Protein AF-A0A9W7FWD9-F1 (afdb_monomer)

Mean predicted aligned error: 8.01 Å

Organism: NCBI:txid2557542

Foldseek 3Di:
DVLVVLLVVLVVVLCVAPDCDDDPPDPRDPDNDDPVVSVVSVLLNVLSVVVVVCQVVFHCLCVLVQDQLQLDGDPVSCVNCVSPLVVLVVVLVVCVVVCVVVPNFQWDDPAFLEIFGAQVVVVGDCVNVHAQAAAEEEEADSRDGRPCSVRYNYYGYQYTDDPDEGDPVSLCVLLVSLLVQADGDDDPPPDPGRHYYFYYHGRDPRSLSSSLSNCCSNVVDVHSVD

Nearest PDB structures (foldseek):
  5y15-assembly1_A  TM=7.570E-01  e=1.962E-03  Homo sapiens
  5m43-assembly1_A  TM=6.640E-01  e=2.272E-02  Thermochaetoides thermophila DSM 1495
  3s4o-assembly2_B  TM=5.168E-01  e=1.140E-01  Leishmania major

Sequence (226 aa):
MKYVALSLISLLALPMVCTPHPTPFFPSFPYHPSTPLAAILYYSAVLNMLIAIGFKLRVGCTLLMKDQKAGTIPLLSYILFFPFHIPTILYTYIHTVLGVGHGVNYADEVLPDFWVGGRYAHKIPQSQKPPERWEVTVDLTSEFPEMSIGETSVYVNAPVWDGTPPTIANIDLCASAISSGWRGSRGNGGKSGGAVMVHCAHGRGRSCLIACAGIVKSGKAKDWRE

Solvent-accessible surface area (backbone atoms only — not comparable to full-atom values): 12541 Å² total; per-residue (Å²): 110,73,60,58,52,55,26,47,52,33,57,64,47,43,57,78,46,70,58,95,67,74,50,103,87,48,84,74,69,97,52,81,55,57,70,65,60,56,50,50,37,51,50,38,28,54,52,39,47,53,51,49,50,28,57,76,72,73,44,65,42,58,70,50,54,46,38,60,82,71,32,41,57,50,70,65,36,53,67,73,42,34,75,54,48,54,60,50,54,50,50,51,48,51,55,46,54,57,34,43,77,72,73,45,68,41,41,45,75,80,46,64,49,32,32,38,10,15,66,53,35,78,66,53,54,72,91,75,61,69,73,93,46,30,32,24,34,38,38,33,43,29,84,57,59,57,78,49,62,90,40,37,76,37,72,44,56,50,46,28,51,94,92,50,79,72,52,70,68,46,46,52,52,52,14,51,50,39,36,73,34,48,63,41,68,82,64,97,79,83,70,84,59,19,23,32,40,27,20,19,74,75,32,69,60,62,16,47,56,46,47,41,48,16,38,32,64,51,67,76,29,93,48,84,89,107

InterPro domains:
  IPR029021 Protein-tyrosine phosphatase-like [G3DSA:3.90.190.10] (106-224)
  IPR029021 Protein-tyrosine phosphatase-like [SSF52799] (105-218)

Structure (mmCIF, N/CA/C/O backbone):
data_AF-A0A9W7FWD9-F1
#
_entry.id   AF-A0A9W7FWD9-F1
#
loop_
_atom_site.group_PDB
_atom_site.id
_atom_site.type_symbol
_atom_site.label_atom_id
_atom_site.label_alt_id
_atom_site.label_comp_id
_atom_site.label_asym_id
_atom_site.label_entity_id
_atom_site.label_seq_id
_atom_site.pdbx_PDB_ins_code
_atom_site.Cartn_x
_atom_site.Cartn_y
_atom_site.Cartn_z
_atom_site.occupancy
_atom_site.B_iso_or_equiv
_atom_site.auth_seq_id
_atom_site.auth_comp_id
_atom_site.auth_asym_id
_atom_site.auth_atom_id
_atom_site.pdbx_PDB_model_num
ATOM 1 N N . MET A 1 1 ? -3.703 -5.453 -16.507 1.00 47.31 1 MET A N 1
ATOM 2 C CA . MET A 1 1 ? -3.743 -4.784 -17.831 1.00 47.31 1 MET A CA 1
ATOM 3 C C . MET A 1 1 ? -2.708 -3.665 -17.978 1.00 47.31 1 MET A C 1
ATOM 5 O O . MET A 1 1 ? -2.048 -3.654 -19.006 1.00 47.31 1 MET A O 1
ATOM 9 N N . LYS A 1 2 ? -2.484 -2.796 -16.973 1.00 58.12 2 LYS A N 1
ATOM 10 C CA . LYS A 1 2 ? -1.495 -1.688 -17.028 1.00 58.12 2 LYS A CA 1
ATOM 11 C C . LYS A 1 2 ? -0.087 -2.115 -17.500 1.00 58.12 2 LYS A C 1
ATOM 13 O O . LYS A 1 2 ? 0.463 -1.530 -18.423 1.00 58.12 2 LYS A O 1
ATOM 18 N N . TYR A 1 3 ? 0.458 -3.184 -16.918 1.00 57.97 3 TYR A N 1
ATOM 19 C CA . TYR A 1 3 ? 1.838 -3.640 -17.167 1.00 57.97 3 TYR A CA 1
ATOM 20 C C . TYR A 1 3 ? 2.029 -4.370 -18.504 1.00 57.97 3 TYR A C 1
ATOM 22 O O . TYR A 1 3 ? 3.091 -4.294 -19.117 1.00 57.97 3 TYR A O 1
ATOM 30 N N . VAL A 1 4 ? 0.975 -5.031 -18.990 1.00 56.56 4 VAL A N 1
ATOM 31 C CA . VAL A 1 4 ? 0.968 -5.674 -20.313 1.00 56.56 4 VAL A CA 1
ATOM 32 C C . VAL A 1 4 ? 0.987 -4.605 -21.405 1.00 56.56 4 VAL A C 1
ATOM 34 O O . VAL A 1 4 ? 1.751 -4.730 -22.351 1.00 56.56 4 VAL A O 1
ATOM 37 N N . ALA A 1 5 ? 0.233 -3.513 -21.235 1.00 59.09 5 ALA A N 1
ATOM 38 C CA . ALA A 1 5 ? 0.243 -2.390 -22.170 1.00 59.09 5 ALA A CA 1
ATOM 39 C C . ALA A 1 5 ? 1.616 -1.692 -22.239 1.00 59.09 5 ALA A C 1
ATOM 41 O O . ALA A 1 5 ? 2.109 -1.445 -23.331 1.00 59.09 5 ALA A O 1
ATOM 42 N N . LEU A 1 6 ? 2.278 -1.445 -21.101 1.00 60.03 6 LEU A N 1
ATOM 43 C CA . LEU A 1 6 ? 3.636 -0.869 -21.063 1.00 60.03 6 LEU A CA 1
ATOM 44 C C . LEU A 1 6 ? 4.689 -1.778 -21.717 1.00 60.03 6 LEU A C 1
ATOM 46 O O . LEU A 1 6 ? 5.547 -1.303 -22.467 1.00 60.03 6 LEU A O 1
ATOM 50 N N . SER A 1 7 ? 4.592 -3.089 -21.472 1.00 59.03 7 SER A N 1
ATOM 51 C CA . SER A 1 7 ? 5.460 -4.089 -22.106 1.00 59.03 7 SER A CA 1
ATOM 52 C C . SER A 1 7 ? 5.230 -4.141 -23.616 1.00 59.03 7 SER A C 1
ATOM 54 O O . SER A 1 7 ? 6.192 -4.146 -24.375 1.00 59.03 7 SER A O 1
ATOM 56 N N . LEU A 1 8 ? 3.967 -4.111 -24.058 1.00 59.41 8 LEU A N 1
ATOM 57 C CA . LEU A 1 8 ? 3.597 -4.080 -25.473 1.00 59.41 8 LEU A CA 1
ATOM 58 C C . LEU A 1 8 ? 4.058 -2.794 -26.157 1.00 59.41 8 LEU A C 1
ATOM 60 O O . LEU A 1 8 ? 4.587 -2.876 -27.251 1.00 59.41 8 LEU A O 1
ATOM 64 N N . ILE A 1 9 ? 3.936 -1.627 -25.523 1.00 65.75 9 ILE A N 1
ATOM 65 C CA . ILE A 1 9 ? 4.449 -0.364 -26.081 1.00 65.75 9 ILE A CA 1
ATOM 66 C C . ILE A 1 9 ? 5.971 -0.436 -26.249 1.00 65.75 9 ILE A C 1
ATOM 68 O O . ILE A 1 9 ? 6.488 -0.052 -27.292 1.00 65.75 9 ILE A O 1
ATOM 72 N N . SER A 1 10 ? 6.684 -0.992 -25.265 1.00 62.12 10 SER A N 1
ATOM 73 C CA . SER A 1 10 ? 8.141 -1.171 -25.348 1.00 62.12 10 SER A CA 1
ATOM 74 C C . SER A 1 10 ? 8.530 -2.169 -26.454 1.00 62.12 10 SER A C 1
ATOM 76 O O . SER A 1 10 ? 9.450 -1.907 -27.224 1.00 62.12 10 SER A O 1
ATOM 78 N N . LEU A 1 11 ? 7.790 -3.278 -26.583 1.00 61.50 11 LEU A N 1
ATOM 79 C CA . LEU A 1 11 ? 7.954 -4.297 -27.632 1.00 61.50 11 LEU A CA 1
ATOM 80 C C . LEU A 1 11 ? 7.573 -3.806 -29.034 1.00 61.50 11 LEU A C 1
ATOM 82 O O . LEU A 1 11 ? 8.206 -4.209 -30.001 1.00 61.50 11 LEU A O 1
ATOM 86 N N . LEU A 1 12 ? 6.573 -2.936 -29.161 1.00 62.34 12 LEU A N 1
ATOM 87 C CA . LEU A 1 12 ? 6.150 -2.343 -30.433 1.00 62.34 12 LEU A CA 1
ATOM 88 C C . LEU A 1 12 ? 7.052 -1.175 -30.855 1.00 62.34 12 LEU A C 1
ATOM 90 O O . LEU A 1 12 ? 7.187 -0.909 -32.046 1.00 62.34 12 LEU A O 1
ATOM 94 N N . ALA A 1 13 ? 7.706 -0.508 -29.901 1.00 60.28 13 ALA A N 1
ATOM 95 C CA . ALA A 1 13 ? 8.736 0.488 -30.180 1.00 60.28 13 ALA A CA 1
ATOM 96 C C . ALA A 1 13 ? 10.072 -0.150 -30.605 1.00 60.28 13 ALA A C 1
ATOM 98 O O . ALA A 1 13 ? 10.837 0.472 -31.335 1.00 60.28 13 ALA A O 1
ATOM 99 N N . LEU A 1 14 ? 10.351 -1.396 -30.195 1.00 58.88 14 LEU A N 1
ATOM 100 C CA . LEU A 1 14 ? 11.589 -2.118 -30.521 1.00 58.88 14 LEU A CA 1
ATOM 101 C C . LEU A 1 14 ? 11.851 -2.248 -32.039 1.00 58.88 14 LEU A C 1
ATOM 103 O O . LEU A 1 14 ? 12.970 -1.958 -32.446 1.00 58.88 14 LEU A O 1
ATOM 107 N N . PRO A 1 15 ? 10.881 -2.599 -32.908 1.00 56.06 15 PRO A N 1
ATOM 108 C CA . PRO A 1 15 ? 11.069 -2.586 -34.361 1.00 56.06 15 PRO A CA 1
ATOM 109 C C . PRO A 1 15 ? 11.373 -1.198 -34.935 1.00 56.06 15 PRO A C 1
ATOM 111 O O . PRO A 1 15 ? 12.255 -1.082 -35.776 1.00 56.06 15 PRO A O 1
ATOM 114 N N . MET A 1 16 ? 10.721 -0.137 -34.436 1.00 55.84 16 MET A N 1
ATOM 115 C CA . MET A 1 16 ? 10.997 1.251 -34.863 1.00 55.84 16 MET A CA 1
ATOM 116 C C . MET A 1 16 ? 12.421 1.706 -34.516 1.00 55.84 16 MET A C 1
ATOM 118 O O . MET A 1 16 ? 12.924 2.676 -35.073 1.00 55.84 16 MET A O 1
ATOM 122 N N . VAL A 1 17 ? 13.049 1.006 -33.574 1.00 54.31 17 VAL A N 1
ATOM 123 C CA . VAL A 1 17 ? 14.385 1.267 -33.053 1.00 54.31 17 VAL A CA 1
ATOM 124 C C . VAL A 1 17 ? 15.406 0.310 -33.710 1.00 54.31 17 VAL A C 1
ATOM 126 O O . VAL A 1 17 ? 16.502 0.711 -34.076 1.00 54.31 17 VAL A O 1
ATOM 129 N N . CYS A 1 18 ? 15.079 -0.956 -33.947 1.00 45.50 18 CYS A N 1
ATOM 130 C CA . CYS A 1 18 ? 16.081 -1.969 -34.296 1.00 45.50 18 CYS A CA 1
ATOM 131 C C . CYS A 1 18 ? 16.123 -2.396 -35.774 1.00 45.50 18 CYS A C 1
ATOM 133 O O . CYS A 1 18 ? 16.986 -3.205 -36.114 1.00 45.50 18 CYS A O 1
ATOM 135 N N . THR A 1 19 ? 15.242 -1.917 -36.665 1.00 50.41 19 THR A N 1
ATOM 136 C CA . THR A 1 19 ? 15.258 -2.362 -38.075 1.00 50.41 19 THR A CA 1
ATOM 137 C C . THR A 1 19 ? 15.988 -1.388 -39.010 1.00 50.41 19 THR A C 1
ATOM 139 O O . THR A 1 19 ? 15.497 -0.281 -39.218 1.00 50.41 19 THR A O 1
ATOM 142 N N . PRO A 1 20 ? 17.090 -1.805 -39.666 1.00 47.91 20 PRO A N 1
ATOM 143 C CA . PRO A 1 20 ? 17.729 -1.031 -40.733 1.00 47.91 20 PRO A CA 1
ATOM 144 C C . PRO A 1 20 ? 17.071 -1.222 -42.115 1.00 47.91 20 PRO A C 1
ATOM 146 O O . PRO A 1 20 ? 17.462 -0.546 -43.064 1.00 47.91 20 PRO A O 1
ATOM 149 N N . HIS A 1 21 ? 16.090 -2.125 -42.260 1.00 49.00 21 HIS A N 1
ATOM 150 C CA . HIS A 1 21 ? 15.462 -2.430 -43.550 1.00 49.00 21 HIS A CA 1
ATOM 151 C C . HIS A 1 21 ? 13.995 -1.982 -43.636 1.00 49.00 21 HIS A C 1
ATOM 153 O O . HIS A 1 21 ? 13.229 -2.219 -42.700 1.00 49.00 21 HIS A O 1
ATOM 159 N N . PRO A 1 22 ? 13.583 -1.375 -44.768 1.00 48.59 22 PRO A N 1
ATOM 160 C CA . PRO A 1 22 ? 12.210 -0.941 -44.986 1.00 48.59 22 PRO A CA 1
ATOM 161 C C . PRO A 1 22 ? 11.266 -2.148 -45.029 1.00 48.59 22 PRO A C 1
ATOM 163 O O . PRO A 1 22 ? 11.483 -3.096 -45.782 1.00 48.59 22 PRO A O 1
ATOM 166 N N . THR A 1 23 ? 10.195 -2.098 -44.238 1.00 53.94 23 THR A N 1
ATOM 167 C CA . THR A 1 23 ? 9.028 -2.971 -44.418 1.00 53.94 23 THR A CA 1
ATOM 168 C C . THR A 1 23 ? 7.933 -2.170 -45.127 1.00 53.94 23 THR A C 1
ATOM 170 O O . THR A 1 23 ? 7.856 -0.957 -44.934 1.00 53.94 23 THR A O 1
ATOM 173 N N . PRO A 1 24 ? 7.061 -2.797 -45.938 1.00 57.75 24 PRO A N 1
ATOM 174 C CA . PRO A 1 24 ? 6.095 -2.082 -46.785 1.00 57.75 24 PRO A CA 1
ATOM 175 C C . PRO A 1 24 ? 5.041 -1.258 -46.021 1.00 57.75 24 PRO A C 1
ATOM 177 O O . PRO A 1 24 ? 4.271 -0.535 -46.644 1.00 57.75 24 PRO A O 1
ATOM 180 N N . PHE A 1 25 ? 5.008 -1.344 -44.688 1.00 57.62 25 PHE A N 1
ATOM 181 C CA . PHE A 1 25 ? 4.042 -0.653 -43.832 1.00 57.62 25 PHE A CA 1
ATOM 182 C C . PHE A 1 25 ? 4.640 0.480 -42.989 1.00 57.62 25 PHE A C 1
ATOM 184 O O . PHE A 1 25 ? 3.879 1.239 -42.392 1.00 57.62 25 PHE A O 1
ATOM 191 N N . PHE A 1 26 ? 5.969 0.627 -42.940 1.00 51.59 26 PHE A N 1
ATOM 192 C CA . PHE A 1 26 ? 6.62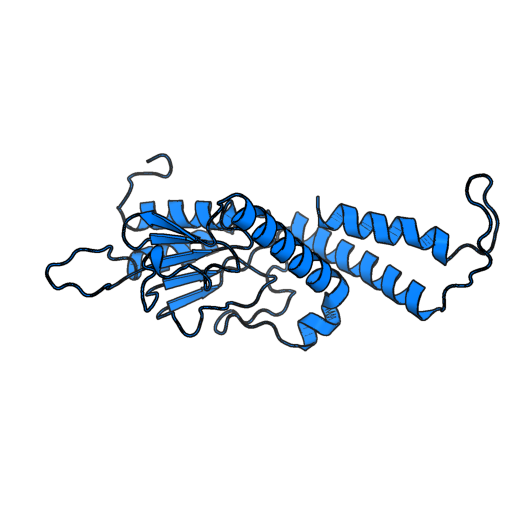2 1.657 -42.131 1.00 51.59 26 PHE A CA 1
ATOM 193 C C . PHE A 1 26 ? 7.691 2.388 -42.954 1.00 51.59 26 PHE A C 1
ATOM 195 O O . PHE A 1 26 ? 8.616 1.738 -43.447 1.00 51.59 26 PHE A O 1
ATOM 202 N N . PRO A 1 27 ? 7.596 3.723 -43.118 1.00 49.03 27 PRO A N 1
ATOM 203 C CA . PRO A 1 27 ? 8.639 4.484 -43.790 1.00 49.03 27 PRO A CA 1
ATOM 204 C C . PRO A 1 27 ? 9.966 4.281 -43.053 1.00 49.03 27 PRO A C 1
ATOM 206 O O . PRO A 1 27 ? 10.019 4.313 -41.823 1.00 49.03 27 PRO A O 1
ATOM 209 N N . SER A 1 28 ? 11.036 4.047 -43.810 1.00 45.84 28 SER A N 1
ATOM 210 C CA . SER A 1 28 ? 12.397 3.928 -43.291 1.00 45.84 28 SER A CA 1
ATOM 211 C C . SER A 1 28 ? 12.795 5.234 -42.606 1.00 45.84 28 SER A C 1
ATOM 213 O O . SER A 1 28 ? 13.144 6.211 -43.270 1.00 45.84 28 SER A O 1
ATOM 215 N N . PHE A 1 29 ? 12.717 5.262 -41.278 1.00 47.66 29 PHE A N 1
ATOM 216 C CA . PHE A 1 29 ? 13.269 6.351 -40.486 1.00 47.66 29 PHE A CA 1
ATOM 217 C C . PHE A 1 29 ? 14.802 6.245 -40.520 1.00 47.66 29 PHE A C 1
ATOM 219 O O . PHE A 1 29 ? 15.341 5.185 -40.198 1.00 47.66 29 PHE A O 1
ATOM 226 N N . PRO A 1 30 ? 15.535 7.310 -40.889 1.00 43.78 30 PRO A N 1
ATOM 227 C CA . PRO A 1 30 ? 16.995 7.318 -40.925 1.00 43.78 30 PRO A CA 1
ATOM 228 C C . PRO A 1 30 ? 17.553 7.522 -39.511 1.00 43.78 30 PRO A C 1
ATOM 230 O O . PRO A 1 30 ? 18.295 8.464 -39.246 1.00 43.78 30 PRO A O 1
ATOM 233 N N . TYR A 1 31 ? 17.135 6.684 -38.566 1.00 49.94 31 TYR A N 1
ATOM 234 C CA . TYR A 1 31 ? 17.525 6.817 -37.173 1.00 49.94 31 TYR A CA 1
ATOM 235 C C . TYR A 1 31 ? 18.045 5.476 -36.686 1.00 49.94 31 TYR A C 1
ATOM 237 O O . TYR A 1 31 ? 17.280 4.577 -36.363 1.00 49.94 31 TYR A O 1
ATOM 245 N N . HIS A 1 32 ? 19.370 5.344 -36.651 1.00 54.97 32 HIS A N 1
ATOM 246 C CA . HIS A 1 32 ? 20.026 4.358 -35.808 1.00 54.97 32 HIS A CA 1
ATOM 247 C C . HIS A 1 32 ? 19.801 4.865 -34.380 1.00 54.97 32 HIS A C 1
ATOM 249 O O . HIS A 1 32 ? 20.418 5.866 -34.001 1.00 54.97 32 HIS A O 1
ATOM 255 N N . PRO A 1 33 ? 18.897 4.284 -33.577 1.00 52.16 33 PRO A N 1
ATOM 256 C CA . PRO A 1 33 ? 18.850 4.667 -32.183 1.00 52.16 33 PRO A CA 1
ATOM 257 C C . PRO A 1 33 ? 20.229 4.388 -31.627 1.00 52.16 33 PRO A C 1
ATOM 259 O O . PRO A 1 33 ? 20.877 3.383 -31.951 1.00 52.16 33 PRO A O 1
ATOM 262 N N . SER A 1 34 ? 20.703 5.320 -30.817 1.00 63.88 34 SER A N 1
ATOM 263 C CA . SER A 1 34 ? 21.894 5.067 -30.043 1.00 63.88 34 SER A CA 1
ATOM 264 C C . SER A 1 34 ? 21.657 3.750 -29.292 1.00 63.88 34 SER A C 1
ATOM 266 O O . SER A 1 34 ? 20.589 3.527 -28.711 1.00 63.88 34 SER A O 1
ATOM 268 N N . THR A 1 35 ? 22.640 2.851 -29.337 1.00 72.31 35 THR A N 1
ATOM 269 C CA . THR A 1 35 ? 22.612 1.566 -28.624 1.00 72.31 35 THR A CA 1
ATOM 270 C C . THR A 1 35 ? 22.088 1.659 -27.174 1.00 72.31 35 THR A C 1
ATOM 272 O O . THR A 1 35 ? 21.423 0.712 -26.748 1.00 72.31 35 THR A O 1
ATOM 275 N N . PRO A 1 36 ? 22.244 2.781 -26.425 1.00 82.12 36 PRO A N 1
ATOM 276 C CA . PRO A 1 36 ? 21.650 2.935 -25.098 1.00 82.12 36 PRO A CA 1
ATOM 277 C C . PRO A 1 36 ? 20.116 2.979 -25.065 1.00 82.12 36 PRO A C 1
ATOM 279 O O . PRO A 1 36 ? 19.526 2.387 -24.164 1.00 82.12 36 PRO A O 1
ATOM 282 N N . LEU A 1 37 ? 19.442 3.646 -26.013 1.00 81.69 37 LEU A N 1
ATOM 283 C CA . LEU A 1 37 ? 17.973 3.738 -25.992 1.00 81.69 37 LEU A CA 1
ATOM 284 C C . LEU A 1 37 ? 17.338 2.367 -26.247 1.00 81.69 37 LEU A C 1
ATOM 286 O O . LEU A 1 37 ? 16.423 1.961 -25.531 1.00 81.69 37 LEU A O 1
ATOM 290 N N . ALA A 1 38 ? 17.867 1.631 -27.226 1.00 80.81 38 ALA A N 1
ATOM 291 C CA . ALA A 1 38 ? 17.442 0.263 -27.507 1.00 80.81 38 ALA A CA 1
ATOM 292 C C . ALA A 1 38 ? 17.658 -0.654 -26.290 1.00 80.81 38 ALA A C 1
ATOM 294 O O . ALA A 1 38 ? 16.762 -1.416 -25.924 1.00 80.81 38 ALA A O 1
ATOM 295 N N . ALA A 1 39 ? 18.807 -0.528 -25.614 1.00 85.81 39 ALA A N 1
ATOM 296 C CA . ALA A 1 39 ? 19.101 -1.280 -24.397 1.00 85.81 39 ALA A CA 1
ATOM 297 C C . ALA A 1 39 ? 18.118 -0.959 -23.256 1.00 85.81 39 ALA A C 1
ATOM 299 O O . ALA A 1 39 ? 17.644 -1.879 -22.592 1.00 85.81 39 ALA A O 1
ATOM 300 N N . ILE A 1 40 ? 17.754 0.315 -23.057 1.00 89.56 40 ILE A N 1
ATOM 301 C CA . ILE A 1 40 ? 16.764 0.733 -22.048 1.00 89.56 40 ILE A CA 1
ATOM 302 C C . ILE A 1 40 ? 15.381 0.145 -22.346 1.00 89.56 40 ILE A C 1
ATOM 304 O O . ILE A 1 40 ? 14.716 -0.353 -21.437 1.00 89.56 40 ILE A O 1
ATOM 308 N N . LEU A 1 41 ? 14.941 0.179 -23.606 1.00 87.75 41 LEU A N 1
ATOM 309 C CA . LEU A 1 41 ? 13.643 -0.375 -24.000 1.00 87.75 41 LEU A CA 1
ATOM 310 C C . LEU A 1 41 ? 13.607 -1.899 -23.852 1.00 87.75 41 LEU A C 1
ATOM 312 O O . LEU A 1 41 ? 12.625 -2.438 -23.339 1.00 87.75 41 LEU A O 1
ATOM 316 N N . TYR A 1 42 ? 14.686 -2.591 -24.228 1.00 88.06 42 TYR A N 1
ATOM 317 C CA . TYR A 1 42 ? 14.815 -4.032 -24.017 1.00 88.06 42 TYR A CA 1
ATOM 318 C C . TYR A 1 42 ? 14.807 -4.383 -22.525 1.00 88.06 42 TYR A C 1
ATOM 320 O O . TYR A 1 42 ? 14.050 -5.254 -22.095 1.00 88.06 42 TYR A O 1
ATOM 328 N N . TYR A 1 43 ? 15.586 -3.654 -21.721 1.00 90.69 43 TYR A N 1
ATOM 329 C CA . TYR A 1 43 ? 15.599 -3.799 -20.268 1.00 90.69 43 TYR A CA 1
ATOM 330 C C . TYR A 1 43 ? 14.202 -3.607 -19.669 1.00 90.69 43 TYR A C 1
ATOM 332 O O . TYR A 1 43 ? 13.730 -4.452 -18.910 1.00 90.69 43 TYR A O 1
ATOM 340 N N . SER A 1 44 ? 13.507 -2.540 -20.073 1.00 91.88 44 SER A N 1
ATOM 341 C CA . SER A 1 44 ? 12.126 -2.265 -19.677 1.00 91.88 44 SER A CA 1
ATOM 342 C C . SER A 1 44 ? 11.190 -3.424 -20.024 1.00 91.88 44 SER A C 1
ATOM 344 O O . SER A 1 44 ? 10.410 -3.853 -19.172 1.00 91.88 44 SER A O 1
ATOM 346 N N . ALA A 1 45 ? 11.276 -3.966 -21.243 1.00 89.50 45 ALA A N 1
ATOM 347 C CA . ALA A 1 45 ? 10.424 -5.065 -21.688 1.00 89.50 45 ALA A CA 1
ATOM 348 C C . ALA A 1 45 ? 10.657 -6.345 -20.868 1.00 89.50 45 ALA A C 1
ATOM 350 O O . ALA A 1 45 ? 9.698 -6.928 -20.359 1.00 89.50 45 ALA A O 1
ATOM 351 N N . VAL A 1 46 ? 11.919 -6.751 -20.680 1.00 91.31 46 VAL A N 1
ATOM 352 C CA . VAL A 1 46 ? 12.270 -7.940 -19.884 1.00 91.31 46 VAL A CA 1
ATOM 353 C C . VAL A 1 46 ? 11.841 -7.764 -18.430 1.00 91.31 46 VAL A C 1
ATOM 355 O O . VAL A 1 46 ? 11.203 -8.651 -17.863 1.00 91.31 46 VAL A O 1
ATOM 358 N N . LEU A 1 47 ? 12.131 -6.607 -17.830 1.00 92.81 47 LEU A N 1
ATOM 359 C CA . LEU A 1 47 ? 11.775 -6.322 -16.445 1.00 92.81 47 LEU A CA 1
ATOM 360 C C . LEU A 1 47 ? 10.258 -6.368 -16.228 1.00 92.81 47 LEU A C 1
ATOM 362 O O . LEU A 1 47 ? 9.779 -7.043 -15.317 1.00 92.81 47 LEU A O 1
ATOM 366 N N . ASN A 1 48 ? 9.488 -5.678 -17.074 1.00 90.44 48 ASN A N 1
ATOM 367 C CA . ASN A 1 48 ? 8.033 -5.662 -16.953 1.00 90.44 48 ASN A CA 1
ATOM 368 C C . ASN A 1 48 ? 7.418 -7.040 -17.245 1.00 90.44 48 ASN A C 1
ATOM 370 O O . ASN A 1 48 ? 6.424 -7.392 -16.612 1.00 90.44 48 ASN A O 1
ATOM 374 N N . MET A 1 49 ? 8.023 -7.854 -18.119 1.00 89.38 49 MET A N 1
ATOM 375 C CA . MET A 1 49 ? 7.626 -9.252 -18.315 1.00 89.38 49 MET A CA 1
ATOM 376 C C . MET A 1 49 ? 7.834 -10.082 -17.040 1.00 89.38 49 MET A C 1
ATOM 378 O O . MET A 1 49 ? 6.917 -10.791 -16.625 1.00 89.38 49 MET A O 1
ATOM 382 N N . LEU A 1 50 ? 8.990 -9.965 -16.376 1.00 91.12 50 LEU A N 1
ATOM 383 C CA . LEU A 1 50 ? 9.258 -10.659 -15.109 1.00 91.12 50 LEU A CA 1
ATOM 384 C C . LEU A 1 50 ? 8.278 -10.234 -14.010 1.00 91.12 50 LEU A C 1
ATOM 386 O O . LEU A 1 50 ? 7.727 -11.083 -13.308 1.00 91.12 50 LEU A O 1
ATOM 390 N N . ILE A 1 51 ? 7.995 -8.933 -13.901 1.00 90.06 51 ILE A N 1
ATOM 391 C CA . ILE A 1 51 ? 7.000 -8.414 -12.954 1.00 90.06 51 ILE A CA 1
ATOM 392 C C . ILE A 1 51 ? 5.596 -8.910 -13.313 1.00 90.06 51 ILE A C 1
ATOM 394 O O . ILE A 1 51 ? 4.838 -9.281 -12.422 1.00 90.06 51 ILE A O 1
ATOM 398 N N . ALA A 1 52 ? 5.238 -8.989 -14.597 1.00 89.00 52 ALA A N 1
ATOM 399 C CA . ALA A 1 52 ? 3.948 -9.525 -15.027 1.00 89.00 52 ALA A CA 1
ATOM 400 C C . ALA A 1 52 ? 3.799 -11.024 -14.701 1.00 89.00 52 ALA A C 1
ATOM 402 O O . ALA A 1 52 ? 2.713 -11.464 -14.313 1.00 89.00 52 ALA A O 1
ATOM 403 N N . ILE A 1 53 ? 4.882 -11.802 -14.803 1.00 89.56 53 ILE A N 1
ATOM 404 C CA . ILE A 1 53 ? 4.916 -13.201 -14.355 1.00 89.56 53 ILE A CA 1
ATOM 405 C C . ILE A 1 53 ? 4.736 -13.264 -12.833 1.00 89.56 53 ILE A C 1
ATOM 407 O O . ILE A 1 53 ? 3.857 -13.985 -12.359 1.00 89.56 53 ILE A O 1
ATOM 411 N N . GLY A 1 54 ? 5.491 -12.464 -12.071 1.00 88.69 54 GLY A N 1
ATOM 412 C CA . GLY A 1 54 ? 5.354 -12.367 -10.613 1.00 88.69 54 GLY A CA 1
ATOM 413 C C . GLY A 1 54 ? 3.936 -11.986 -10.181 1.00 88.69 54 GLY A C 1
ATOM 414 O O . GLY A 1 54 ? 3.356 -12.623 -9.303 1.00 88.69 54 GLY A O 1
ATOM 415 N N . PHE A 1 55 ? 3.325 -11.029 -10.882 1.00 86.06 55 PHE A N 1
ATOM 416 C CA . PHE A 1 55 ? 1.931 -10.629 -10.722 1.00 86.06 55 PHE A CA 1
ATOM 417 C C . PHE A 1 55 ? 0.971 -11.806 -10.921 1.00 86.06 55 PHE A C 1
ATOM 419 O O . PHE A 1 55 ? 0.110 -12.068 -10.080 1.00 86.06 55 PHE A O 1
ATOM 426 N N . LYS A 1 56 ? 1.122 -12.538 -12.033 1.00 87.75 56 LYS A N 1
ATOM 427 C CA . LYS A 1 56 ? 0.238 -13.655 -12.390 1.00 87.75 56 LYS A CA 1
ATOM 428 C C . LYS A 1 56 ? 0.365 -14.823 -11.415 1.00 87.75 56 LYS A C 1
ATOM 430 O O . LYS A 1 56 ? -0.650 -15.428 -11.074 1.00 87.75 56 LYS A O 1
ATOM 435 N N . LEU A 1 57 ? 1.585 -15.112 -10.969 1.00 89.06 57 LEU A N 1
ATOM 436 C CA . LEU A 1 57 ? 1.888 -16.183 -10.021 1.00 89.06 57 LEU A CA 1
ATOM 437 C C . LEU A 1 57 ? 1.695 -15.763 -8.555 1.00 89.06 57 LEU A C 1
ATOM 439 O O . LEU A 1 57 ? 1.748 -16.616 -7.677 1.00 89.06 57 LEU A O 1
ATOM 443 N N . ARG A 1 58 ? 1.433 -14.475 -8.286 1.00 86.62 58 ARG A N 1
ATOM 444 C CA . ARG A 1 58 ? 1.316 -13.889 -6.937 1.00 86.62 58 ARG A CA 1
ATOM 445 C C . ARG A 1 58 ? 2.567 -14.115 -6.078 1.00 86.62 58 ARG A C 1
ATOM 447 O O . ARG A 1 58 ? 2.473 -14.347 -4.876 1.00 86.62 58 ARG A O 1
ATOM 454 N N . VAL A 1 59 ? 3.739 -14.037 -6.704 1.00 87.81 59 VAL A N 1
ATOM 455 C CA . VAL A 1 59 ? 5.049 -14.172 -6.050 1.00 87.81 59 VAL A CA 1
ATOM 456 C C . VAL A 1 59 ? 5.850 -12.884 -6.182 1.00 87.81 59 VAL A C 1
ATOM 458 O O . VAL A 1 59 ? 5.583 -12.053 -7.051 1.00 87.81 59 VAL A O 1
ATOM 461 N N . GLY A 1 60 ? 6.853 -12.715 -5.321 1.00 87.25 60 GLY A N 1
ATOM 462 C CA . GLY A 1 60 ? 7.770 -11.581 -5.407 1.00 87.25 60 GLY A CA 1
ATOM 463 C C . GLY A 1 60 ? 7.178 -10.253 -4.939 1.00 87.25 60 GLY A C 1
ATOM 464 O O . GLY A 1 60 ? 7.682 -9.215 -5.334 1.00 87.25 60 GLY A O 1
ATOM 465 N N . CYS A 1 61 ? 6.158 -10.234 -4.077 1.00 87.19 61 CYS A N 1
ATOM 466 C CA . CYS A 1 61 ? 5.606 -8.976 -3.548 1.00 87.19 61 CYS A CA 1
ATOM 467 C C . CYS A 1 61 ? 6.635 -8.122 -2.770 1.00 87.19 61 CYS A C 1
ATOM 469 O O . CYS A 1 61 ? 6.398 -6.946 -2.517 1.00 87.19 61 CYS A O 1
ATOM 471 N N . THR A 1 62 ? 7.782 -8.702 -2.406 1.00 90.19 62 THR A N 1
ATOM 472 C CA . THR A 1 62 ? 8.937 -8.034 -1.787 1.00 90.19 62 THR A CA 1
ATOM 473 C C . THR A 1 62 ? 10.071 -7.727 -2.774 1.00 90.19 62 THR A C 1
ATOM 475 O O . THR A 1 62 ? 11.093 -7.176 -2.372 1.00 90.19 62 THR A O 1
ATOM 478 N N . LEU A 1 63 ? 9.908 -8.042 -4.067 1.00 93.00 63 LEU A N 1
ATOM 479 C CA . LEU A 1 63 ? 10.926 -7.874 -5.115 1.00 93.00 63 LEU A CA 1
ATOM 480 C C . LEU A 1 63 ? 11.430 -6.430 -5.214 1.00 93.00 63 LEU A C 1
ATOM 482 O O . LEU A 1 63 ? 12.606 -6.203 -5.475 1.00 93.00 63 LEU A O 1
ATOM 486 N N . LEU A 1 64 ? 10.552 -5.458 -4.954 1.00 93.56 64 LEU A N 1
ATOM 487 C CA . LEU A 1 64 ? 10.875 -4.030 -4.969 1.00 93.56 64 LEU A CA 1
ATOM 488 C C . LEU A 1 64 ? 11.633 -3.560 -3.718 1.00 93.56 64 LEU A C 1
ATOM 490 O O . LEU A 1 64 ? 11.821 -2.358 -3.535 1.00 93.56 64 LEU A O 1
ATOM 494 N N . MET A 1 65 ? 12.091 -4.492 -2.877 1.00 95.19 65 MET A N 1
ATOM 495 C CA . MET A 1 65 ? 12.960 -4.249 -1.722 1.00 95.19 65 MET A CA 1
ATOM 496 C C . MET A 1 65 ? 12.366 -3.282 -0.693 1.00 95.19 65 MET A C 1
ATOM 498 O O . MET A 1 65 ? 13.103 -2.575 -0.011 1.00 95.19 65 MET A O 1
ATOM 502 N N . LYS A 1 66 ? 11.036 -3.228 -0.584 1.00 95.38 66 LYS A N 1
ATOM 503 C CA . LYS A 1 66 ? 10.374 -2.410 0.430 1.00 95.38 66 LYS A CA 1
ATOM 504 C C . LYS A 1 66 ? 10.668 -2.963 1.823 1.00 95.38 66 LYS A C 1
ATOM 506 O O . LYS A 1 66 ? 10.427 -4.143 2.085 1.00 95.38 66 LYS A O 1
ATOM 511 N N . ASP A 1 67 ? 11.146 -2.101 2.711 1.00 94.56 67 ASP A N 1
ATOM 512 C CA . ASP A 1 67 ? 11.337 -2.425 4.117 1.00 94.56 67 ASP A CA 1
ATOM 513 C C . ASP A 1 67 ? 9.967 -2.602 4.787 1.00 94.56 67 ASP A C 1
ATOM 515 O O . ASP A 1 67 ? 9.108 -1.718 4.758 1.00 94.56 67 ASP A O 1
ATOM 519 N N . GLN A 1 68 ? 9.739 -3.769 5.383 1.00 91.94 68 GLN A N 1
ATOM 520 C CA . GLN A 1 68 ? 8.456 -4.097 6.004 1.00 91.94 68 GLN A CA 1
ATOM 521 C C . GLN A 1 68 ? 8.235 -3.403 7.352 1.00 91.94 68 GLN A C 1
ATOM 523 O O . GLN A 1 68 ? 7.093 -3.281 7.782 1.00 91.94 68 GLN A O 1
ATOM 528 N N . LYS A 1 69 ? 9.303 -2.942 8.010 1.00 93.12 69 LYS A N 1
ATOM 529 C CA . LYS A 1 69 ? 9.242 -2.225 9.288 1.00 93.12 69 LYS A CA 1
ATOM 530 C C . LYS A 1 69 ? 9.243 -0.719 9.087 1.00 93.12 69 LYS A C 1
ATOM 532 O O . LYS A 1 69 ? 8.491 -0.029 9.759 1.00 93.12 69 LYS A O 1
ATOM 537 N N . ALA A 1 70 ? 10.088 -0.225 8.184 1.00 93.50 70 ALA A N 1
ATOM 538 C CA . ALA A 1 70 ? 10.243 1.203 7.921 1.00 93.50 70 ALA A CA 1
ATOM 539 C C . ALA A 1 70 ? 9.351 1.708 6.776 1.00 93.50 70 ALA A C 1
ATOM 541 O O . ALA A 1 70 ? 9.293 2.909 6.531 1.00 93.50 70 ALA A O 1
ATOM 542 N N . GLY A 1 71 ? 8.697 0.817 6.027 1.00 94.81 71 GLY A N 1
ATOM 543 C CA . GLY A 1 71 ? 7.848 1.194 4.897 1.00 94.81 71 GLY A CA 1
ATOM 544 C C . GLY A 1 71 ? 8.595 1.918 3.776 1.00 94.81 71 GLY A C 1
ATOM 545 O O . GLY A 1 71 ? 7.960 2.450 2.872 1.00 94.81 71 GLY A O 1
ATOM 546 N N . THR A 1 72 ? 9.928 1.961 3.808 1.00 95.75 72 THR A N 1
ATOM 547 C CA . THR A 1 72 ? 10.762 2.687 2.850 1.00 95.75 72 THR A CA 1
ATOM 548 C C . THR A 1 72 ? 11.167 1.795 1.685 1.00 95.75 72 THR A C 1
ATOM 550 O O . THR A 1 72 ? 11.204 0.571 1.785 1.00 95.75 72 THR A O 1
ATOM 553 N N . ILE A 1 73 ? 11.484 2.417 0.550 1.00 96.25 73 ILE A N 1
ATOM 554 C CA . ILE A 1 73 ? 12.047 1.738 -0.620 1.00 96.25 73 ILE A CA 1
ATOM 555 C C . ILE A 1 73 ? 13.457 2.300 -0.834 1.00 96.25 73 ILE A C 1
ATOM 557 O O . ILE A 1 73 ? 13.597 3.523 -0.941 1.00 96.25 73 ILE A O 1
ATOM 561 N N . PRO A 1 74 ? 14.507 1.460 -0.884 1.00 96.81 74 PRO A N 1
ATOM 562 C CA . PRO A 1 74 ? 15.877 1.932 -1.029 1.00 96.81 74 PRO A CA 1
ATOM 563 C C . PRO A 1 74 ? 16.103 2.548 -2.412 1.00 96.81 74 PRO A C 1
ATOM 565 O O . PRO A 1 74 ? 15.513 2.114 -3.403 1.00 96.81 74 PRO A O 1
ATOM 568 N N . LEU A 1 75 ? 17.031 3.507 -2.508 1.00 96.31 75 LEU A N 1
ATOM 569 C CA . LEU A 1 75 ? 17.389 4.157 -3.777 1.00 96.31 75 LEU A CA 1
ATOM 570 C C . LEU A 1 75 ? 17.757 3.144 -4.871 1.00 96.31 75 LEU A C 1
ATOM 572 O O . LEU A 1 75 ? 17.372 3.309 -6.026 1.00 96.31 75 LEU A O 1
ATOM 576 N N . LEU A 1 76 ? 18.439 2.059 -4.497 1.00 96.69 76 LEU A N 1
ATOM 577 C CA . LEU A 1 76 ? 18.808 0.996 -5.426 1.00 96.69 76 LEU A CA 1
ATOM 578 C C . LEU A 1 76 ? 17.584 0.341 -6.086 1.00 96.69 76 LEU A C 1
ATOM 580 O O . LEU A 1 76 ? 17.644 0.008 -7.265 1.00 96.69 76 LEU A O 1
ATOM 584 N N . SER A 1 77 ? 16.461 0.214 -5.374 1.00 96.56 77 SER A N 1
ATOM 585 C CA . SER A 1 77 ? 15.217 -0.285 -5.968 1.00 96.56 77 SER A CA 1
ATOM 586 C C . SER A 1 77 ? 14.685 0.679 -7.024 1.00 96.56 77 SER A C 1
ATOM 588 O O . SER A 1 77 ? 14.302 0.243 -8.106 1.00 96.56 77 SER A O 1
AT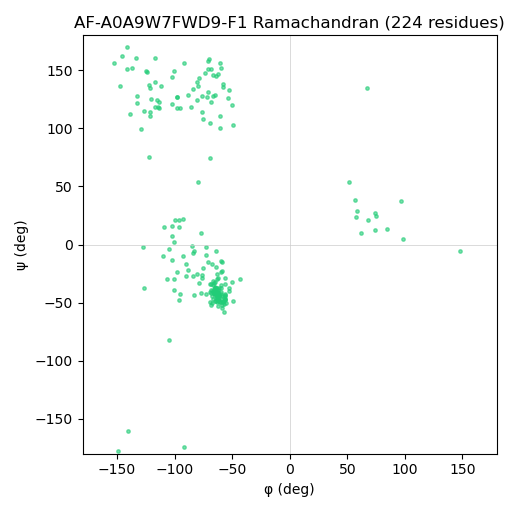OM 590 N N . TYR A 1 78 ? 14.735 1.990 -6.778 1.00 96.38 78 TYR A N 1
ATOM 591 C CA . TYR A 1 78 ? 14.347 2.975 -7.789 1.00 96.38 78 TYR A CA 1
ATOM 592 C C . TYR A 1 78 ? 15.260 2.952 -9.013 1.00 96.38 78 TYR A C 1
ATOM 594 O O . TYR A 1 78 ? 14.753 3.088 -10.119 1.00 96.38 78 TYR A O 1
ATOM 602 N N . ILE A 1 79 ? 16.568 2.739 -8.836 1.00 95.31 79 ILE A N 1
ATOM 603 C CA . ILE A 1 79 ? 17.529 2.647 -9.946 1.00 95.31 79 ILE A CA 1
ATOM 604 C C . ILE A 1 79 ? 17.310 1.366 -10.753 1.00 95.31 79 ILE A C 1
ATOM 606 O O . ILE A 1 79 ? 17.216 1.427 -11.973 1.00 95.31 79 ILE A O 1
ATOM 610 N N . LEU A 1 80 ? 17.209 0.208 -10.098 1.00 95.19 80 LEU A N 1
ATOM 611 C CA . LEU A 1 80 ? 17.022 -1.067 -10.789 1.00 95.19 80 LEU A CA 1
ATOM 612 C C . LEU A 1 80 ? 15.631 -1.127 -11.425 1.00 95.19 80 LEU A C 1
ATOM 614 O O . LEU A 1 80 ? 15.490 -1.339 -12.624 1.00 95.19 80 LEU A O 1
ATOM 618 N N . PHE A 1 81 ? 14.582 -0.865 -10.658 1.00 95.81 81 PHE A N 1
ATOM 619 C CA . PHE A 1 81 ? 13.205 -1.024 -11.111 1.00 95.81 81 PHE A CA 1
ATOM 620 C C . PHE A 1 81 ? 12.607 0.265 -11.695 1.00 95.81 81 PHE A C 1
ATOM 622 O O . PHE A 1 81 ? 11.385 0.391 -11.759 1.00 95.81 81 PHE A O 1
ATOM 629 N N . PHE A 1 82 ? 13.427 1.220 -12.159 1.00 95.12 82 PHE A N 1
ATOM 630 C CA . PHE A 1 82 ? 12.946 2.495 -12.713 1.00 95.12 82 PHE A CA 1
ATOM 631 C C . PHE A 1 82 ? 11.891 2.346 -13.829 1.00 95.12 82 PHE A C 1
ATOM 633 O O . PHE A 1 82 ? 10.908 3.095 -13.787 1.00 95.12 82 PHE A O 1
ATOM 640 N N . PRO A 1 83 ? 11.989 1.379 -14.775 1.00 93.19 83 PRO A N 1
ATOM 641 C CA . PRO A 1 83 ? 10.993 1.231 -15.836 1.00 93.19 83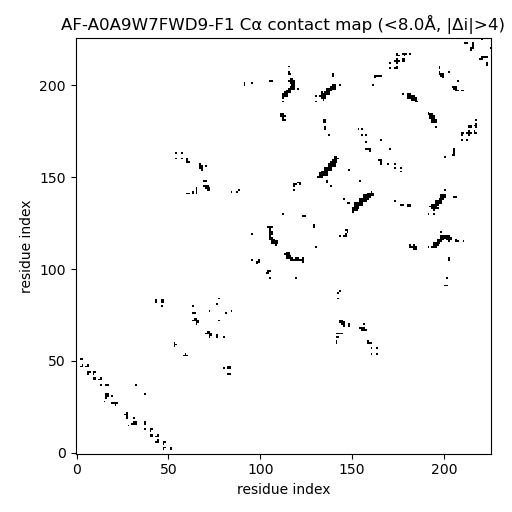 PRO A CA 1
ATOM 642 C C . PRO A 1 83 ? 9.629 0.779 -15.308 1.00 93.19 83 PRO A C 1
ATOM 644 O O . PRO A 1 83 ? 8.631 0.896 -16.012 1.00 93.19 83 PRO A O 1
ATOM 647 N N . PHE A 1 84 ? 9.579 0.262 -14.078 1.00 92.50 84 PHE A N 1
ATOM 648 C CA . PHE A 1 84 ? 8.349 -0.078 -13.374 1.00 92.50 84 PHE A CA 1
ATOM 649 C C . PHE A 1 84 ? 7.896 1.051 -12.438 1.00 92.50 84 PHE A C 1
ATOM 651 O O . PHE A 1 84 ? 6.726 1.440 -12.460 1.00 92.50 84 PHE A O 1
ATOM 658 N N . HIS A 1 85 ? 8.811 1.601 -11.632 1.00 94.25 85 HIS A N 1
ATOM 659 C CA . HIS A 1 85 ? 8.507 2.633 -10.636 1.00 94.25 85 HIS A CA 1
ATOM 660 C C . HIS A 1 85 ? 7.974 3.911 -11.272 1.00 94.25 85 HIS A C 1
ATOM 662 O O . HIS A 1 85 ? 6.937 4.406 -10.840 1.00 94.25 85 HIS A O 1
ATOM 668 N N . ILE A 1 86 ? 8.632 4.424 -12.317 1.00 93.94 86 ILE A N 1
ATOM 669 C CA . ILE A 1 86 ? 8.243 5.687 -12.962 1.00 93.94 86 ILE A CA 1
ATOM 670 C C . ILE A 1 86 ? 6.791 5.649 -13.459 1.00 93.94 86 ILE A C 1
ATOM 672 O O . ILE A 1 86 ? 6.001 6.482 -13.005 1.00 93.94 86 ILE A O 1
ATOM 676 N N . PRO A 1 87 ? 6.380 4.708 -14.336 1.00 92.06 87 PRO A N 1
ATOM 677 C CA . PRO A 1 87 ? 5.004 4.689 -14.818 1.00 92.06 87 PRO A CA 1
ATOM 678 C C . PRO A 1 87 ? 4.003 4.377 -13.704 1.00 92.06 87 PRO A C 1
ATOM 680 O O . PRO A 1 87 ? 2.902 4.919 -13.720 1.00 92.06 87 PRO A O 1
ATOM 683 N N . THR A 1 88 ? 4.369 3.553 -12.717 1.00 92.56 88 THR A N 1
ATOM 684 C CA . THR A 1 88 ? 3.487 3.218 -11.588 1.00 92.56 88 THR A CA 1
ATOM 685 C C . THR A 1 88 ? 3.222 4.437 -10.702 1.00 92.56 88 THR A C 1
ATOM 687 O O . THR A 1 88 ? 2.068 4.750 -10.404 1.00 92.56 88 THR A O 1
ATOM 690 N N . ILE A 1 89 ? 4.270 5.181 -10.339 1.00 94.12 89 ILE A N 1
ATOM 691 C CA . ILE A 1 89 ? 4.173 6.430 -9.574 1.00 94.12 89 ILE A CA 1
ATOM 692 C C . ILE A 1 89 ? 3.386 7.479 -10.358 1.00 94.12 89 ILE A C 1
ATOM 694 O O . ILE A 1 89 ? 2.472 8.082 -9.796 1.00 94.12 89 ILE A O 1
ATOM 698 N N . LEU A 1 90 ? 3.711 7.671 -11.640 1.00 94.94 90 LEU A N 1
ATOM 699 C CA . LEU A 1 90 ? 3.057 8.658 -12.494 1.00 94.94 90 LEU A CA 1
ATOM 700 C C . LEU A 1 90 ? 1.568 8.350 -12.669 1.00 94.94 90 LEU A C 1
ATOM 702 O O . LEU A 1 90 ? 0.734 9.232 -12.479 1.00 94.94 90 LEU A O 1
ATOM 706 N N . TYR A 1 91 ? 1.226 7.094 -12.967 1.00 93.44 91 TYR A N 1
ATOM 707 C CA . TYR A 1 91 ? -0.160 6.658 -13.100 1.00 93.44 91 TYR A CA 1
ATOM 708 C C . TYR A 1 91 ? -0.949 6.915 -11.813 1.00 93.44 91 TYR A C 1
ATOM 710 O O . TYR A 1 91 ? -2.025 7.510 -11.860 1.00 93.44 91 TYR A O 1
ATOM 718 N N . THR A 1 92 ? -0.418 6.496 -10.659 1.00 94.06 92 THR A N 1
ATOM 719 C CA . THR A 1 92 ? -1.102 6.684 -9.373 1.00 94.06 92 THR A CA 1
ATOM 720 C C . THR A 1 92 ? -1.234 8.161 -9.018 1.00 94.06 92 THR A C 1
ATOM 722 O O . THR A 1 92 ? -2.283 8.562 -8.517 1.00 94.06 92 THR A O 1
ATOM 725 N N . TYR A 1 93 ? -0.229 8.987 -9.315 1.00 95.12 93 TYR A N 1
ATOM 726 C CA . TYR A 1 93 ? -0.314 10.434 -9.127 1.00 95.12 93 TYR A CA 1
ATOM 727 C C . TYR A 1 93 ? -1.413 11.057 -9.997 1.00 95.12 93 TYR A C 1
ATOM 729 O O . TYR A 1 93 ? -2.310 11.699 -9.455 1.00 95.12 93 TYR A O 1
ATOM 737 N N . ILE A 1 94 ? -1.403 10.806 -11.313 1.00 95.25 94 ILE A N 1
ATOM 738 C CA . ILE A 1 94 ? -2.409 11.333 -12.251 1.00 95.25 94 ILE A CA 1
A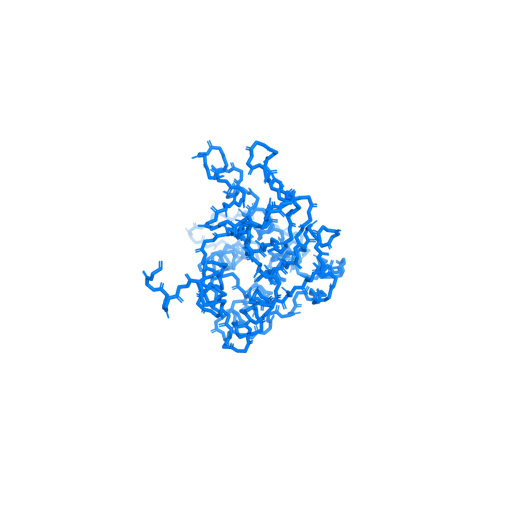TOM 739 C C . ILE A 1 94 ? -3.813 10.884 -11.837 1.00 95.25 94 ILE A C 1
ATOM 741 O O . ILE A 1 94 ? -4.713 11.712 -11.719 1.00 95.25 94 ILE A O 1
ATOM 745 N N . HIS A 1 95 ? -4.003 9.591 -11.559 1.00 93.31 95 HIS A N 1
ATOM 746 C CA . HIS A 1 95 ? -5.298 9.060 -11.134 1.00 93.31 95 HIS A CA 1
ATOM 747 C C . HIS A 1 95 ? -5.770 9.691 -9.816 1.00 93.31 95 HIS A C 1
ATOM 749 O O . HIS A 1 95 ? -6.961 9.942 -9.646 1.00 93.31 95 HIS A O 1
ATOM 755 N N . THR A 1 96 ? -4.854 9.959 -8.881 1.00 93.25 96 THR A N 1
ATOM 756 C CA . THR A 1 96 ? -5.197 10.629 -7.619 1.00 93.25 96 THR A CA 1
ATOM 757 C C . THR A 1 96 ? -5.608 12.077 -7.864 1.00 93.25 96 THR A C 1
ATOM 759 O O . THR A 1 96 ? -6.672 12.475 -7.409 1.00 93.25 96 THR A O 1
ATOM 762 N N . VAL A 1 97 ? -4.818 12.854 -8.610 1.00 93.19 97 VAL A N 1
ATOM 763 C CA . VAL A 1 97 ? -5.112 14.272 -8.885 1.00 93.19 97 VAL A CA 1
ATOM 764 C C . VAL A 1 97 ? -6.437 14.427 -9.631 1.00 93.19 97 VAL A C 1
ATOM 766 O O . VAL A 1 97 ? -7.267 15.240 -9.233 1.00 93.19 97 VAL A O 1
ATOM 769 N N . LEU A 1 98 ? -6.672 13.613 -10.665 1.00 93.94 98 LEU A N 1
ATOM 770 C CA . LEU A 1 98 ? -7.942 13.615 -11.395 1.00 93.94 98 LEU A CA 1
ATOM 771 C C . LEU A 1 98 ? -9.113 13.170 -10.510 1.00 93.94 98 LEU A C 1
ATOM 773 O O . LEU A 1 98 ? -10.205 13.714 -10.627 1.00 93.94 98 LEU A O 1
ATOM 777 N N . GLY A 1 99 ? -8.902 12.192 -9.625 1.00 92.06 99 GLY A N 1
ATOM 778 C CA . GLY A 1 99 ? -9.920 11.750 -8.673 1.00 92.06 99 GLY A CA 1
ATOM 779 C C . GLY A 1 99 ? -10.312 12.859 -7.699 1.00 92.06 99 GLY A C 1
ATOM 780 O O . GLY A 1 99 ? -11.496 13.154 -7.559 1.00 92.06 99 GLY A O 1
ATOM 781 N N . VAL A 1 100 ? -9.324 13.509 -7.084 1.00 91.75 100 VAL A N 1
ATOM 782 C CA . VAL A 1 100 ? -9.534 14.628 -6.152 1.00 91.75 100 VAL A CA 1
ATOM 783 C C . VAL A 1 100 ? -10.209 15.806 -6.849 1.00 91.75 100 VAL A C 1
ATOM 785 O O . VAL A 1 100 ? -11.143 16.381 -6.297 1.00 91.75 100 VAL A O 1
ATOM 788 N N . GLY A 1 101 ? -9.818 16.115 -8.090 1.00 91.06 101 GLY A N 1
ATOM 789 C CA . GLY A 1 101 ? -10.490 17.129 -8.909 1.00 91.06 101 GLY A CA 1
ATOM 790 C C . GLY A 1 101 ? -11.974 16.835 -9.172 1.00 91.06 101 GLY A C 1
ATOM 791 O O . GLY A 1 101 ? -12.746 17.763 -9.393 1.00 91.06 101 GLY A O 1
ATOM 792 N N . HIS A 1 102 ? -12.388 15.567 -9.090 1.00 93.12 102 HIS A N 1
ATOM 793 C CA . HIS A 1 102 ? -13.781 15.124 -9.198 1.00 93.12 102 HIS A CA 1
ATOM 794 C C . HIS A 1 102 ? -14.429 14.787 -7.840 1.00 93.12 102 HIS A C 1
ATOM 796 O O . HIS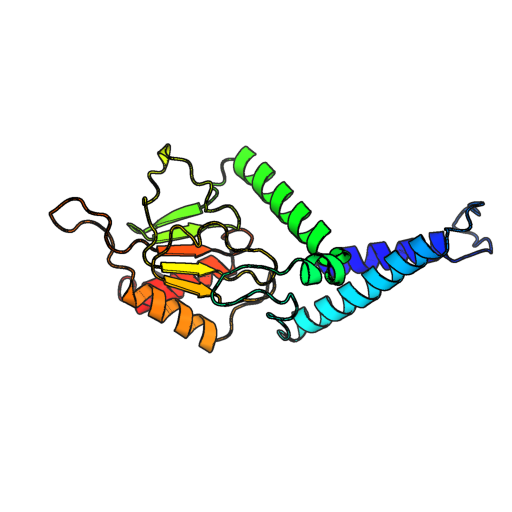 A 1 102 ? -15.465 14.126 -7.806 1.00 93.12 102 HIS A O 1
ATOM 802 N N . GLY A 1 103 ? -13.838 15.219 -6.721 1.00 90.31 103 GLY A N 1
ATOM 803 C CA . GLY A 1 103 ? -14.416 15.056 -5.383 1.00 90.31 103 GLY A CA 1
ATOM 804 C C . GLY A 1 103 ? -14.140 13.713 -4.698 1.00 90.31 103 GLY A C 1
ATOM 805 O O . GLY A 1 103 ? -14.779 13.409 -3.696 1.00 90.31 103 GLY A O 1
ATOM 806 N N . VAL A 1 104 ? -13.205 12.899 -5.200 1.00 92.00 104 VAL A N 1
ATOM 807 C CA . VAL A 1 104 ? -12.748 11.687 -4.497 1.00 92.00 104 VAL A CA 1
ATOM 808 C C . VAL A 1 104 ? -11.733 12.075 -3.423 1.00 92.00 104 VAL A C 1
ATOM 810 O O . VAL A 1 104 ? -10.703 12.675 -3.733 1.00 92.00 104 VAL A O 1
ATOM 813 N N . ASN A 1 105 ? -11.984 11.696 -2.174 1.00 93.81 105 ASN A N 1
ATOM 814 C CA . ASN A 1 105 ? -11.074 11.982 -1.069 1.00 93.81 105 ASN A CA 1
ATOM 815 C C . ASN A 1 105 ? -9.784 11.145 -1.143 1.00 93.81 105 ASN A C 1
ATOM 817 O O . ASN A 1 105 ? -9.727 10.085 -1.768 1.00 93.81 105 ASN A O 1
ATOM 821 N N . TYR A 1 106 ? -8.720 11.623 -0.489 1.00 95.44 106 TYR A N 1
ATOM 822 C CA . TYR A 1 106 ? -7.471 10.860 -0.350 1.00 95.44 106 TYR A CA 1
ATOM 823 C C . TYR A 1 106 ? -7.649 9.605 0.516 1.00 95.44 106 TYR A C 1
ATOM 825 O O . TYR A 1 106 ? -7.019 8.572 0.260 1.00 95.44 106 TYR A O 1
ATOM 833 N N . ALA A 1 107 ? -8.500 9.722 1.531 1.00 96.19 107 ALA A N 1
ATOM 834 C CA . ALA A 1 107 ? -9.017 8.648 2.354 1.00 96.19 107 ALA A CA 1
ATOM 835 C C . ALA A 1 107 ? -10.385 9.061 2.900 1.00 96.19 107 ALA A C 1
ATOM 837 O O . ALA A 1 107 ? -10.652 10.255 3.027 1.00 96.19 107 ALA A O 1
ATOM 838 N N . ASP A 1 108 ? -11.204 8.078 3.242 1.00 95.38 108 ASP A N 1
ATOM 839 C CA . ASP A 1 108 ? -12.528 8.271 3.820 1.00 95.38 108 ASP A CA 1
ATOM 840 C C . ASP A 1 108 ? -12.605 7.564 5.174 1.00 95.38 108 ASP A C 1
ATOM 842 O O . ASP A 1 108 ? -12.146 6.426 5.321 1.00 95.38 108 ASP A O 1
ATOM 846 N N . GLU A 1 109 ? -13.204 8.231 6.158 1.00 94.94 109 GLU A N 1
ATOM 847 C CA . GLU A 1 109 ? -13.618 7.601 7.408 1.00 94.94 109 GLU A CA 1
ATOM 848 C C . GLU A 1 109 ? -14.876 6.767 7.139 1.00 94.94 109 GLU A C 1
ATOM 850 O O . GLU A 1 109 ? -15.955 7.303 6.887 1.00 94.94 109 GLU A O 1
ATOM 855 N N . VAL A 1 110 ? -14.733 5.442 7.145 1.00 93.50 110 VAL A N 1
ATOM 856 C CA . VAL A 1 110 ? -15.834 4.514 6.836 1.00 93.50 110 VAL A CA 1
ATOM 857 C C . VAL A 1 110 ? -16.628 4.122 8.081 1.00 93.50 110 VAL A C 1
ATOM 859 O O . VAL A 1 110 ? -17.810 3.807 7.987 1.00 93.50 110 VAL A O 1
ATOM 862 N N . LEU A 1 111 ? -15.987 4.160 9.250 1.00 92.50 111 LEU A N 1
ATOM 863 C CA . LEU A 1 111 ? -16.575 3.989 10.580 1.00 92.50 111 LEU A CA 1
ATOM 864 C C . LEU A 1 111 ? -15.814 4.896 11.556 1.00 92.50 111 LEU A C 1
ATOM 866 O O . LEU A 1 111 ? -14.690 5.272 11.237 1.00 92.50 111 LEU A O 1
ATOM 870 N N . PRO A 1 112 ? -16.359 5.216 12.746 1.00 91.50 112 PRO A N 1
ATOM 871 C CA . PRO A 1 112 ? -15.659 6.056 13.715 1.00 91.50 112 PRO A CA 1
ATOM 872 C C . PRO A 1 112 ? -14.222 5.582 13.989 1.00 91.50 112 PRO A C 1
ATOM 874 O O . PRO A 1 112 ? -13.993 4.453 14.443 1.00 91.50 112 PRO A O 1
ATOM 877 N N . ASP A 1 113 ? -13.265 6.461 13.703 1.00 92.44 113 ASP A N 1
ATOM 878 C CA . ASP A 1 113 ? -11.818 6.256 13.732 1.00 92.44 113 ASP A CA 1
ATOM 879 C C . ASP A 1 113 ? -11.291 5.116 12.843 1.00 92.44 113 ASP A C 1
ATOM 881 O O . ASP A 1 113 ? -10.214 4.571 13.091 1.00 92.44 113 ASP A O 1
ATOM 885 N N . PHE A 1 114 ? -12.023 4.738 11.799 1.00 95.31 114 PHE A N 1
ATOM 886 C CA . PHE A 1 114 ? -11.605 3.736 10.826 1.00 95.31 114 PHE A CA 1
ATOM 887 C C . PHE A 1 114 ? -11.575 4.335 9.431 1.00 95.31 114 PHE A C 1
ATOM 889 O O . PHE A 1 114 ? -12.608 4.660 8.846 1.00 95.31 114 PHE A O 1
ATOM 896 N N . TRP A 1 115 ? -10.379 4.417 8.871 1.00 96.69 115 TRP A N 1
ATOM 897 C CA . TRP A 1 115 ? -10.126 5.112 7.626 1.00 96.69 115 TRP A CA 1
ATOM 898 C C . TRP A 1 115 ? -9.627 4.159 6.551 1.00 96.69 115 TRP A C 1
ATOM 900 O O . TRP A 1 115 ? -8.799 3.277 6.800 1.00 96.69 115 TRP A O 1
ATOM 910 N N . VAL A 1 116 ? -10.120 4.362 5.331 1.00 97.75 116 VAL A N 1
ATOM 911 C CA . VAL A 1 116 ? -9.679 3.639 4.138 1.00 97.75 116 VAL A CA 1
ATOM 912 C C . VAL A 1 116 ? -9.146 4.636 3.124 1.00 97.75 116 VAL A C 1
ATOM 914 O O . VAL A 1 116 ? -9.844 5.573 2.750 1.00 97.75 116 VAL A O 1
ATOM 917 N N . GLY A 1 117 ? -7.908 4.439 2.664 1.00 96.06 117 GLY A N 1
ATOM 918 C CA . GLY A 1 117 ? -7.216 5.438 1.848 1.00 96.06 117 GLY A CA 1
ATOM 919 C C . GLY A 1 117 ? -6.373 4.901 0.702 1.00 96.06 117 GLY A C 1
ATOM 920 O O . GLY A 1 117 ? -6.130 3.700 0.556 1.00 96.06 117 GLY A O 1
ATOM 921 N N . GLY A 1 118 ? -5.932 5.822 -0.152 1.00 95.31 118 GLY A N 1
ATOM 922 C CA . GLY A 1 118 ? -4.904 5.573 -1.161 1.00 95.31 118 GLY A CA 1
ATOM 923 C C . GLY A 1 118 ? -3.493 5.890 -0.658 1.00 95.31 118 GLY A C 1
ATOM 924 O O . GLY A 1 118 ? -3.299 6.317 0.476 1.00 95.31 118 GLY A O 1
ATOM 925 N N . ARG A 1 119 ? -2.507 5.805 -1.559 1.00 94.75 119 ARG A N 1
ATOM 926 C CA . ARG A 1 119 ? -1.095 6.149 -1.287 1.00 94.75 119 ARG A CA 1
ATOM 927 C C . ARG A 1 119 ? -0.926 7.528 -0.632 1.00 94.75 119 ARG A C 1
ATOM 929 O O . ARG A 1 119 ? 0.010 7.775 0.122 1.00 94.75 119 ARG A O 1
ATOM 936 N N . TYR A 1 120 ? -1.806 8.460 -0.977 1.00 95.75 120 TYR A N 1
ATOM 937 C CA . TYR A 1 120 ? -1.758 9.842 -0.519 1.00 95.75 120 TYR A CA 1
ATOM 938 C C . TYR A 1 120 ? -2.653 10.108 0.700 1.00 95.75 120 TYR A C 1
ATOM 940 O O . TYR A 1 120 ? -2.979 11.261 0.950 1.00 95.75 120 TYR A O 1
ATOM 948 N N . ALA A 1 121 ? -3.024 9.080 1.472 1.00 94.19 121 ALA A N 1
ATOM 949 C CA . ALA A 1 121 ? -3.841 9.223 2.681 1.00 94.19 121 ALA A CA 1
ATOM 950 C C . ALA A 1 121 ? -3.242 10.196 3.718 1.00 94.19 121 ALA A C 1
ATOM 952 O O . ALA A 1 121 ? -3.980 10.898 4.388 1.00 94.19 121 ALA A O 1
ATOM 953 N N . HIS A 1 122 ? -1.921 10.361 3.781 1.00 92.88 122 HIS A N 1
ATOM 954 C CA . HIS A 1 122 ? -1.281 11.403 4.604 1.00 92.88 122 HIS A CA 1
ATOM 955 C C . HIS A 1 122 ? -1.706 12.848 4.252 1.00 92.88 122 HIS A C 1
ATOM 957 O O . HIS A 1 122 ? -1.432 13.780 4.999 1.00 92.88 122 HIS A O 1
ATOM 963 N N . LYS A 1 123 ? -2.346 13.070 3.094 1.00 94.25 123 LYS A N 1
ATOM 964 C CA . LYS A 1 123 ? -2.803 14.388 2.621 1.00 94.25 123 LYS A CA 1
ATOM 965 C C . LYS A 1 123 ? -4.273 14.677 2.928 1.00 94.25 123 LYS A C 1
ATOM 967 O O . LYS A 1 123 ? -4.840 15.583 2.315 1.00 94.25 123 LYS A O 1
ATOM 972 N N . ILE A 1 124 ? -4.911 13.910 3.816 1.00 93.38 124 ILE A N 1
ATOM 973 C CA . ILE A 1 124 ? -6.294 14.177 4.233 1.00 93.38 124 ILE A CA 1
ATOM 974 C C . ILE A 1 124 ? -6.407 15.638 4.718 1.00 93.38 124 ILE A C 1
ATOM 976 O O . ILE A 1 124 ? -5.632 16.060 5.580 1.00 93.38 124 ILE A O 1
ATOM 980 N N . PRO A 1 125 ? -7.346 16.438 4.179 1.00 90.88 125 PRO A N 1
ATOM 981 C CA . PRO A 1 125 ? -7.544 17.810 4.628 1.00 90.88 125 PRO A CA 1
ATOM 982 C C . PRO A 1 125 ? -8.002 17.873 6.087 1.00 90.88 125 PRO A C 1
ATOM 984 O O . PRO A 1 125 ? -8.846 17.090 6.514 1.00 90.88 125 PRO A O 1
ATOM 987 N N . GLN A 1 126 ? -7.555 18.893 6.824 1.00 88.69 126 GLN A N 1
ATOM 988 C CA . GLN A 1 126 ? -7.974 19.122 8.216 1.00 88.69 126 GLN A CA 1
ATOM 989 C C . GLN A 1 126 ? -9.492 19.303 8.380 1.00 88.69 126 GLN A C 1
ATOM 991 O O . GLN A 1 126 ? -10.042 19.030 9.444 1.00 88.69 126 GLN A O 1
ATOM 996 N N . SER A 1 127 ? -10.205 19.700 7.320 1.00 87.94 127 SER A N 1
ATOM 997 C CA . SER A 1 127 ? -11.670 19.771 7.323 1.00 87.94 127 SER A CA 1
ATOM 998 C C . SER A 1 127 ? -12.344 18.410 7.529 1.00 87.94 127 SER A C 1
ATOM 1000 O O . SER A 1 127 ? -13.465 18.372 8.028 1.00 87.94 127 SER A O 1
ATOM 1002 N N . GLN A 1 128 ? -11.671 17.308 7.178 1.00 87.00 128 GLN A N 1
ATOM 1003 C CA . GLN A 1 128 ? -12.134 15.941 7.443 1.00 87.00 128 GLN A CA 1
ATOM 1004 C C . GLN A 1 128 ? -11.755 15.456 8.847 1.00 87.00 128 GLN A C 1
ATOM 1006 O O . GLN A 1 128 ? -12.143 14.362 9.228 1.00 87.00 128 GLN A O 1
ATOM 1011 N N . LYS A 1 129 ? -11.044 16.281 9.630 1.00 89.06 129 LYS A N 1
ATOM 1012 C CA . LYS A 1 129 ? -10.633 15.993 11.010 1.00 89.06 129 LYS A CA 1
ATOM 1013 C C . LYS A 1 129 ? -9.921 14.634 11.148 1.00 89.06 129 LYS A C 1
ATOM 1015 O O . LYS A 1 129 ? -10.350 13.820 11.965 1.00 89.06 129 LYS A O 1
ATOM 1020 N N . PRO A 1 130 ? -8.853 14.373 10.364 1.00 90.00 130 PRO A N 1
ATOM 1021 C CA . PRO A 1 130 ? -8.060 13.166 10.560 1.00 90.00 130 PRO A CA 1
ATOM 1022 C C . PRO A 1 130 ? -7.479 13.145 11.984 1.00 90.00 130 PRO A C 1
ATOM 1024 O O . PRO A 1 130 ? -7.246 14.210 12.569 1.00 90.00 130 PRO A O 1
ATOM 1027 N N . PRO A 1 131 ? -7.222 11.960 12.556 1.00 89.44 131 PRO A N 1
ATOM 1028 C CA . PRO A 1 131 ? -6.551 11.863 13.843 1.00 89.44 131 PRO A CA 1
ATOM 1029 C C . PRO A 1 131 ? -5.136 12.452 13.756 1.00 89.44 131 PRO A C 1
ATOM 1031 O O . PRO A 1 131 ? -4.457 12.317 12.741 1.00 89.44 131 PRO A O 1
ATOM 1034 N N . GLU A 1 132 ? -4.662 13.053 14.850 1.00 86.38 132 GLU A N 1
ATOM 1035 C CA . GLU A 1 132 ? -3.271 13.530 14.950 1.00 86.38 132 GLU A CA 1
ATOM 1036 C C . GLU A 1 132 ? -2.257 12.385 14.833 1.00 86.38 132 GLU A C 1
ATOM 1038 O O . GLU A 1 132 ? -1.127 12.585 14.389 1.00 86.38 132 GLU A O 1
ATOM 1043 N N . ARG A 1 133 ? -2.657 11.180 15.254 1.00 90.75 133 ARG A N 1
ATOM 1044 C CA . ARG A 1 133 ? -1.843 9.971 15.185 1.00 90.75 133 ARG A CA 1
ATOM 1045 C C . ARG A 1 133 ? -2.711 8.738 14.966 1.00 90.75 133 ARG A C 1
ATOM 1047 O O . ARG A 1 133 ? -3.730 8.558 15.633 1.00 90.75 133 ARG A O 1
ATOM 1054 N N . TRP A 1 134 ? -2.262 7.867 14.076 1.00 93.44 134 TRP A N 1
ATOM 1055 C CA . TRP A 1 134 ? -2.829 6.546 13.851 1.00 93.44 134 TRP A CA 1
ATOM 1056 C C . TRP A 1 134 ? -2.343 5.577 14.927 1.00 93.44 134 TRP A C 1
ATOM 1058 O O . TRP A 1 134 ? -1.161 5.535 15.262 1.00 93.44 134 TRP A O 1
ATOM 1068 N N . GLU A 1 135 ? -3.237 4.753 15.456 1.00 95.25 135 GLU A N 1
ATOM 1069 C CA . GLU A 1 135 ? -2.836 3.621 16.287 1.00 95.25 135 GLU A CA 1
ATOM 1070 C C . GLU A 1 135 ? -2.314 2.479 15.416 1.00 95.25 135 GLU A C 1
ATOM 1072 O O . GLU A 1 135 ? -1.290 1.879 15.733 1.00 95.25 135 GLU A O 1
ATOM 1077 N N . VAL A 1 136 ? -2.985 2.213 14.291 1.00 96.44 136 VAL A N 1
ATOM 1078 C CA . VAL A 1 136 ? -2.560 1.196 13.326 1.00 96.44 136 VAL A CA 1
ATOM 1079 C C . VAL A 1 136 ? -2.614 1.761 11.916 1.00 96.44 136 VAL A C 1
ATOM 1081 O O . VAL A 1 136 ? -3.660 2.232 11.474 1.00 96.44 136 VAL A O 1
ATOM 1084 N N . THR A 1 137 ? -1.510 1.637 11.186 1.00 97.44 137 THR A N 1
ATOM 1085 C CA . THR A 1 137 ? -1.467 1.862 9.740 1.00 97.44 137 THR A CA 1
ATOM 1086 C C . THR A 1 137 ? -1.170 0.547 9.038 1.00 97.44 137 THR A C 1
ATOM 1088 O O . THR A 1 137 ? -0.108 -0.044 9.230 1.00 97.44 137 THR A O 1
ATOM 1091 N N . VAL A 1 138 ? -2.112 0.095 8.214 1.00 98.12 138 VAL A N 1
ATOM 1092 C CA . VAL A 1 138 ? -1.958 -1.070 7.347 1.00 98.12 138 VAL A CA 1
ATOM 1093 C C . VAL A 1 138 ? -1.687 -0.612 5.922 1.00 98.12 138 VAL A C 1
ATOM 1095 O O . VAL A 1 138 ? -2.517 0.055 5.303 1.00 98.12 138 VAL A O 1
ATOM 1098 N N . ASP A 1 139 ? -0.548 -1.035 5.388 1.00 97.75 139 ASP A N 1
ATOM 1099 C CA . ASP A 1 139 ? -0.069 -0.683 4.059 1.00 97.75 139 ASP A CA 1
ATOM 1100 C C . ASP A 1 139 ? 0.040 -1.928 3.179 1.00 97.75 139 ASP A C 1
ATOM 1102 O O . ASP A 1 139 ? 0.785 -2.871 3.460 1.00 97.75 139 ASP A O 1
ATOM 1106 N N . LEU A 1 140 ? -0.730 -1.923 2.091 1.00 97.12 140 LEU A N 1
ATOM 1107 C CA . LEU A 1 140 ? -0.829 -3.041 1.152 1.00 97.12 140 LEU A CA 1
ATOM 1108 C C . LEU A 1 140 ? -0.015 -2.818 -0.127 1.00 97.12 140 LEU A C 1
ATOM 1110 O O . LEU A 1 140 ? -0.149 -3.575 -1.094 1.00 97.12 140 LEU A O 1
ATOM 1114 N N . THR A 1 141 ? 0.786 -1.754 -0.179 1.00 95.88 141 THR A N 1
ATOM 1115 C CA . THR A 1 141 ? 1.573 -1.396 -1.359 1.00 95.88 141 THR A CA 1
ATOM 1116 C C . THR A 1 141 ? 2.935 -2.081 -1.325 1.00 95.88 141 THR A C 1
ATOM 1118 O O . THR A 1 141 ? 3.680 -2.007 -0.350 1.00 95.88 141 THR A O 1
ATOM 1121 N N . SER A 1 142 ? 3.277 -2.747 -2.423 1.00 94.69 142 SER A N 1
ATOM 1122 C CA . SER A 1 142 ? 4.635 -3.244 -2.688 1.00 94.69 142 SER A CA 1
ATOM 1123 C C . SER A 1 142 ? 5.526 -2.162 -3.308 1.00 94.69 142 SER A C 1
ATOM 1125 O O . SER A 1 142 ? 6.746 -2.180 -3.177 1.00 94.69 142 SER A O 1
ATOM 1127 N N . GLU A 1 143 ? 4.885 -1.221 -3.997 1.00 94.25 143 GLU A N 1
ATOM 1128 C CA . GLU A 1 143 ? 5.470 -0.332 -4.991 1.00 94.25 143 GLU A CA 1
ATOM 1129 C C . GLU A 1 143 ? 5.736 1.089 -4.485 1.00 94.25 143 GLU A C 1
ATOM 1131 O O . GLU A 1 143 ? 6.441 1.852 -5.141 1.00 94.25 143 GLU A O 1
ATOM 1136 N N . PHE A 1 144 ? 5.184 1.456 -3.328 1.00 95.81 144 PHE A N 1
ATOM 1137 C CA . PHE A 1 144 ? 5.273 2.811 -2.793 1.00 95.81 144 PHE A CA 1
ATOM 1138 C C . PHE A 1 144 ? 5.855 2.824 -1.384 1.00 95.81 144 PHE A C 1
ATOM 1140 O O . PHE A 1 144 ? 5.634 1.872 -0.637 1.00 95.81 144 PHE A O 1
ATOM 1147 N N . PRO A 1 145 ? 6.571 3.893 -1.002 1.00 95.88 145 PRO A N 1
ATOM 1148 C CA . PRO A 1 145 ? 6.926 4.106 0.387 1.00 95.88 145 PRO A CA 1
ATOM 1149 C C . PRO A 1 145 ? 5.691 4.502 1.211 1.00 95.88 145 PRO A C 1
ATOM 1151 O O . PRO A 1 145 ? 4.768 5.128 0.680 1.00 95.88 145 PRO A O 1
ATOM 1154 N N . GLU A 1 146 ? 5.701 4.170 2.500 1.00 95.81 146 GLU A N 1
ATOM 1155 C CA . GLU A 1 146 ? 4.733 4.671 3.478 1.00 95.81 146 GLU A CA 1
ATOM 1156 C C . GLU A 1 146 ? 5.066 6.118 3.855 1.00 95.81 146 GLU A C 1
ATOM 1158 O O . GLU A 1 146 ? 6.191 6.422 4.251 1.00 95.81 146 GLU A O 1
ATOM 1163 N N . MET A 1 147 ? 4.080 7.008 3.762 1.00 92.38 147 MET A N 1
ATOM 1164 C CA . MET A 1 147 ? 4.261 8.438 4.019 1.00 92.38 147 MET A CA 1
ATOM 1165 C C . MET A 1 147 ? 3.827 8.850 5.431 1.00 92.38 147 MET A C 1
ATOM 1167 O O . MET A 1 147 ? 4.353 9.831 5.945 1.00 92.38 147 MET A O 1
ATOM 1171 N N . SER A 1 148 ? 2.932 8.095 6.075 1.00 87.12 148 SER A N 1
ATOM 1172 C CA . SER A 1 148 ? 2.449 8.359 7.441 1.00 87.12 148 SER A CA 1
ATOM 1173 C C . SER A 1 148 ? 3.138 7.492 8.501 1.00 87.12 148 SER A C 1
ATOM 1175 O O . SER A 1 148 ? 2.618 7.321 9.601 1.00 87.12 148 SER A O 1
ATOM 1177 N N . ILE A 1 149 ? 4.324 6.935 8.219 1.00 90.19 149 ILE A N 1
ATOM 1178 C CA . ILE A 1 149 ? 4.999 6.050 9.182 1.00 90.19 149 ILE A CA 1
ATOM 1179 C C . ILE A 1 149 ? 5.419 6.775 10.469 1.00 90.19 149 ILE A C 1
ATOM 1181 O O . ILE A 1 149 ? 5.393 6.191 11.547 1.00 90.19 149 ILE A O 1
ATOM 1185 N N . GLY A 1 150 ? 5.759 8.064 10.381 1.00 89.81 150 GLY A N 1
ATOM 1186 C CA . GLY A 1 150 ? 6.056 8.888 11.559 1.00 89.81 150 GLY A CA 1
ATOM 1187 C C . GLY A 1 150 ? 4.821 9.214 12.407 1.00 89.81 150 GLY A C 1
ATOM 1188 O O . GLY A 1 150 ? 4.953 9.631 13.553 1.00 89.81 150 GLY A O 1
ATOM 1189 N N . GLU A 1 151 ? 3.627 8.998 11.858 1.00 90.31 151 GLU A N 1
ATOM 1190 C CA . GLU A 1 151 ? 2.335 9.371 12.438 1.00 90.31 151 GLU A CA 1
ATOM 1191 C C . GLU A 1 151 ? 1.552 8.138 12.906 1.00 90.31 151 GLU A C 1
ATOM 1193 O O . GLU A 1 151 ? 0.353 8.231 13.151 1.00 90.31 151 GLU A O 1
ATOM 1198 N N . THR A 1 152 ? 2.198 6.973 13.030 1.00 93.88 152 THR A N 1
ATOM 1199 C CA . THR A 1 152 ? 1.547 5.728 13.456 1.00 93.88 152 THR A CA 1
ATOM 1200 C C . THR A 1 152 ? 2.225 5.101 14.674 1.00 93.88 152 THR A C 1
ATOM 1202 O O . THR A 1 152 ? 3.428 5.274 14.898 1.00 93.88 152 THR A O 1
ATOM 1205 N N . SER A 1 153 ? 1.454 4.424 15.525 1.00 93.94 153 SER A N 1
ATOM 1206 C CA . SER A 1 153 ? 1.978 3.624 16.641 1.00 93.94 153 SER A CA 1
ATOM 1207 C C . SER A 1 153 ? 2.400 2.235 16.167 1.00 93.94 153 SER A C 1
ATOM 1209 O O . SER A 1 153 ? 3.477 1.760 16.528 1.00 93.94 153 SER A O 1
ATOM 1211 N N . VAL A 1 154 ? 1.574 1.600 15.332 1.00 95.06 154 VAL A N 1
ATOM 1212 C CA . VAL A 1 154 ? 1.805 0.259 14.791 1.00 95.06 154 VAL A CA 1
ATOM 1213 C C . VAL A 1 154 ? 1.713 0.301 13.271 1.00 95.06 154 VAL A C 1
ATOM 1215 O O . VAL A 1 154 ? 0.648 0.515 12.698 1.00 95.06 154 VAL A O 1
ATOM 1218 N N . TYR A 1 155 ? 2.833 0.033 12.608 1.00 97.00 155 TYR A N 1
ATOM 1219 C CA . TYR A 1 155 ? 2.883 -0.118 11.159 1.00 97.00 155 TYR A CA 1
ATOM 1220 C C . TYR A 1 155 ? 2.846 -1.598 10.771 1.00 97.00 155 TYR A C 1
ATOM 1222 O O . TYR A 1 155 ? 3.658 -2.395 11.247 1.00 97.00 155 TYR A O 1
ATOM 1230 N N . VAL A 1 156 ? 1.916 -1.961 9.888 1.00 97.56 156 VAL A N 1
ATOM 1231 C CA . VAL A 1 156 ? 1.803 -3.307 9.320 1.00 97.56 156 VAL A CA 1
ATOM 1232 C C . VAL A 1 156 ? 1.910 -3.222 7.808 1.00 97.56 156 VAL A C 1
ATOM 1234 O O . VAL A 1 156 ? 0.995 -2.759 7.128 1.00 97.56 156 VAL A O 1
ATOM 1237 N N . ASN A 1 157 ? 3.014 -3.733 7.277 1.00 96.62 157 ASN A N 1
ATOM 1238 C CA . ASN A 1 157 ? 3.209 -3.886 5.845 1.00 96.62 157 ASN A CA 1
ATOM 1239 C C . ASN A 1 157 ? 2.815 -5.301 5.407 1.00 96.62 157 ASN A C 1
ATOM 1241 O O . ASN A 1 157 ? 3.437 -6.284 5.815 1.00 96.62 157 ASN A O 1
ATOM 1245 N N . ALA A 1 158 ? 1.800 -5.398 4.552 1.00 95.81 158 ALA A N 1
ATOM 1246 C CA . ALA A 1 158 ? 1.380 -6.639 3.911 1.00 95.81 158 ALA A CA 1
ATOM 1247 C C . ALA A 1 158 ? 1.443 -6.450 2.388 1.00 95.81 158 ALA A C 1
ATOM 1249 O O . ALA A 1 158 ? 0.410 -6.276 1.729 1.00 95.81 158 ALA A O 1
ATOM 1250 N N . PRO A 1 159 ? 2.659 -6.457 1.810 1.00 93.81 159 PRO A N 1
ATOM 1251 C CA . PRO A 1 159 ? 2.870 -5.981 0.459 1.00 93.81 159 PRO A CA 1
ATOM 1252 C C . PRO A 1 159 ? 2.259 -6.970 -0.524 1.00 93.81 159 PRO A C 1
ATOM 1254 O O . PRO A 1 159 ? 2.491 -8.181 -0.458 1.00 93.81 159 PRO A O 1
ATOM 1257 N N . VAL A 1 160 ? 1.477 -6.444 -1.458 1.00 92.44 160 VAL A N 1
ATOM 1258 C CA . VAL A 1 160 ? 0.854 -7.217 -2.530 1.00 92.44 160 VAL A CA 1
ATOM 1259 C C . VAL A 1 160 ? 0.888 -6.408 -3.814 1.00 92.44 160 VAL A C 1
ATOM 1261 O O . VAL A 1 160 ? 0.825 -5.177 -3.790 1.00 92.44 160 VAL A O 1
ATOM 1264 N N . TRP A 1 161 ? 0.941 -7.091 -4.952 1.00 90.44 161 TRP A N 1
ATOM 1265 C CA . TRP A 1 161 ? 0.907 -6.415 -6.241 1.00 90.44 161 TRP A CA 1
ATOM 1266 C C . TRP A 1 161 ? -0.445 -5.729 -6.503 1.00 90.44 161 TRP A C 1
ATOM 1268 O O . TRP A 1 161 ? -1.500 -6.263 -6.138 1.00 90.44 161 TRP A O 1
ATOM 1278 N N . ASP A 1 162 ? -0.438 -4.580 -7.191 1.00 85.88 162 ASP A N 1
ATOM 1279 C CA . ASP A 1 162 ? -1.662 -3.831 -7.520 1.00 85.88 162 ASP A CA 1
ATOM 1280 C C . ASP A 1 162 ? -2.643 -4.627 -8.383 1.00 85.88 162 ASP A C 1
ATOM 1282 O O . ASP A 1 162 ? -2.401 -4.866 -9.562 1.00 85.88 162 ASP A O 1
ATOM 1286 N N . GLY A 1 163 ? -3.784 -5.003 -7.802 1.00 81.75 163 GLY A N 1
ATOM 1287 C CA . GLY A 1 163 ? -4.802 -5.830 -8.455 1.00 81.75 163 GLY A CA 1
ATOM 1288 C C . GLY A 1 163 ? -4.732 -7.317 -8.099 1.00 81.75 163 GLY A C 1
ATOM 1289 O O . GLY A 1 163 ? -5.507 -8.099 -8.647 1.00 81.75 163 GLY A O 1
ATOM 1290 N N . THR A 1 164 ? -3.849 -7.716 -7.178 1.00 88.44 164 THR A N 1
ATOM 1291 C CA . THR A 1 164 ? -3.885 -9.048 -6.551 1.00 88.44 164 THR A CA 1
ATOM 1292 C C . THR A 1 164 ? -4.486 -8.981 -5.145 1.00 88.44 164 THR A C 1
ATOM 1294 O O . THR A 1 164 ? -4.278 -7.987 -4.442 1.00 88.44 164 THR A O 1
ATOM 1297 N N . PRO A 1 165 ? -5.248 -10.004 -4.719 1.00 90.62 165 PRO A N 1
ATOM 1298 C CA . PRO A 1 165 ? -5.710 -10.092 -3.342 1.00 90.62 165 PRO A CA 1
ATOM 1299 C C . PRO A 1 165 ? -4.549 -10.478 -2.406 1.00 90.62 165 PRO A C 1
ATOM 1301 O O . PRO A 1 165 ? -3.677 -11.252 -2.818 1.00 90.62 165 PRO A O 1
ATOM 1304 N N . PRO A 1 166 ? -4.546 -10.006 -1.148 1.00 94.19 166 PRO A N 1
ATOM 1305 C CA . PRO A 1 166 ? -3.643 -10.521 -0.123 1.00 94.19 166 PRO A CA 1
ATOM 1306 C C . PRO A 1 166 ? -3.843 -12.010 0.163 1.00 94.19 166 PRO A C 1
ATOM 1308 O O . PRO A 1 166 ? -4.909 -12.575 -0.081 1.00 94.19 166 PRO A O 1
ATOM 1311 N N . THR A 1 167 ? -2.794 -12.653 0.675 1.00 94.06 167 THR A N 1
ATOM 1312 C CA . THR A 1 167 ? -2.863 -14.038 1.160 1.00 94.06 167 THR A CA 1
ATOM 1313 C C . THR A 1 167 ? -3.694 -14.109 2.439 1.00 94.06 167 THR A C 1
ATOM 1315 O O . THR A 1 167 ? -3.825 -13.115 3.148 1.00 94.06 167 THR A O 1
ATOM 1318 N N . ILE A 1 168 ? -4.207 -15.295 2.778 1.00 95.62 168 ILE A N 1
ATOM 1319 C CA . ILE A 1 168 ? -4.961 -15.506 4.027 1.00 95.62 168 ILE A CA 1
ATOM 1320 C C . ILE A 1 168 ? -4.122 -15.092 5.245 1.00 95.62 168 ILE A C 1
ATOM 1322 O O . ILE A 1 168 ? -4.604 -14.349 6.088 1.00 95.62 168 ILE A O 1
ATOM 1326 N N . ALA A 1 169 ? -2.837 -15.463 5.277 1.00 95.44 169 ALA A N 1
ATOM 1327 C CA . ALA A 1 169 ? -1.925 -15.064 6.348 1.00 95.44 169 ALA A CA 1
ATOM 1328 C C . ALA A 1 169 ? -1.777 -13.535 6.472 1.00 95.44 169 ALA A C 1
ATOM 1330 O O . ALA A 1 169 ? -1.777 -13.009 7.582 1.00 95.44 169 ALA A O 1
ATOM 1331 N N . ASN A 1 170 ? -1.701 -12.811 5.348 1.00 96.19 170 ASN A N 1
ATOM 1332 C CA . ASN A 1 170 ? -1.664 -11.347 5.366 1.00 96.19 170 ASN A CA 1
ATOM 1333 C C . ASN A 1 170 ? -2.997 -10.754 5.837 1.00 96.19 170 ASN A C 1
ATOM 1335 O O . ASN A 1 170 ? -2.993 -9.785 6.587 1.00 96.19 170 ASN A O 1
ATOM 1339 N N . ILE A 1 171 ? -4.128 -11.336 5.425 1.00 97.88 171 ILE A N 1
ATOM 1340 C CA . ILE A 1 171 ? -5.456 -10.912 5.888 1.00 97.88 171 ILE A CA 1
ATOM 1341 C C . ILE A 1 171 ? -5.550 -11.069 7.406 1.00 97.88 171 ILE A C 1
ATOM 1343 O O . ILE A 1 171 ? -5.914 -10.112 8.086 1.00 97.88 171 ILE A O 1
ATOM 1347 N N . ASP A 1 172 ? -5.170 -12.229 7.942 1.00 98.00 172 ASP A N 1
ATOM 1348 C CA . ASP A 1 172 ? -5.195 -12.495 9.380 1.00 98.00 172 ASP A CA 1
ATOM 1349 C C . ASP A 1 172 ? -4.254 -11.578 10.162 1.00 98.00 172 ASP A C 1
ATOM 1351 O O . ASP A 1 172 ? -4.645 -11.062 11.213 1.00 98.00 172 ASP A O 1
ATOM 1355 N N . LEU A 1 173 ? -3.043 -11.336 9.649 1.00 97.75 173 LEU A N 1
ATOM 1356 C CA . LEU A 1 173 ? -2.084 -10.405 10.243 1.00 97.75 173 LEU A CA 1
ATOM 1357 C C . LEU A 1 173 ? -2.678 -8.995 10.342 1.00 97.75 173 LEU A C 1
ATOM 1359 O O . LEU A 1 173 ? -2.724 -8.415 11.429 1.00 97.75 173 LEU A O 1
ATOM 1363 N N . CYS A 1 174 ? -3.162 -8.458 9.220 1.00 98.25 174 CYS A N 1
ATOM 1364 C CA . CYS A 1 174 ? -3.742 -7.122 9.169 1.00 98.25 174 CYS A CA 1
ATOM 1365 C C . CYS A 1 174 ? -4.986 -7.018 10.054 1.00 98.25 174 CYS A C 1
ATOM 1367 O O . CYS A 1 174 ? -5.086 -6.095 10.856 1.00 98.25 174 CYS A O 1
ATOM 1369 N N . ALA A 1 175 ? -5.911 -7.974 9.954 1.00 98.06 175 ALA A N 1
ATOM 1370 C CA . ALA A 1 175 ? -7.143 -7.968 10.734 1.00 98.06 175 ALA A CA 1
ATOM 1371 C C . ALA A 1 175 ? -6.872 -8.075 12.242 1.00 98.06 175 ALA A C 1
ATOM 1373 O O . ALA A 1 175 ? -7.539 -7.411 13.031 1.00 98.06 175 ALA A O 1
ATOM 1374 N N . SER A 1 176 ? -5.871 -8.860 12.656 1.00 98.19 176 SER A N 1
ATOM 1375 C CA . SER A 1 176 ? -5.488 -8.972 14.070 1.00 98.19 176 SER A CA 1
ATOM 1376 C C . SER A 1 176 ? -4.866 -7.677 14.594 1.00 98.19 176 SER A C 1
ATOM 1378 O O . SER A 1 176 ? -5.218 -7.236 15.687 1.00 98.19 176 SER A O 1
ATOM 1380 N N . ALA A 1 177 ? -4.004 -7.026 13.806 1.00 97.56 177 ALA A N 1
ATOM 1381 C CA . ALA A 1 177 ? -3.452 -5.722 14.165 1.00 97.56 177 ALA A CA 1
ATOM 1382 C C . ALA A 1 177 ? -4.558 -4.668 14.308 1.00 97.56 177 ALA A C 1
ATOM 1384 O O . ALA A 1 177 ? -4.648 -4.009 15.344 1.00 97.56 177 ALA A O 1
ATOM 1385 N N . ILE A 1 178 ? -5.457 -4.591 13.321 1.00 97.56 178 ILE A N 1
ATOM 1386 C CA . ILE A 1 178 ? -6.637 -3.721 13.350 1.00 97.56 178 ILE A CA 1
ATOM 1387 C C . ILE A 1 178 ? -7.477 -3.998 14.598 1.00 97.56 178 ILE A C 1
ATOM 1389 O O . ILE A 1 178 ? -7.775 -3.071 15.339 1.00 97.56 178 ILE A O 1
ATOM 1393 N N . SER A 1 179 ? -7.810 -5.257 14.882 1.00 95.69 179 SER A N 1
ATOM 1394 C CA . SER A 1 179 ? -8.617 -5.621 16.051 1.00 95.69 179 SER A CA 1
ATOM 1395 C C . SER A 1 179 ? -7.951 -5.296 17.383 1.00 95.69 179 SER A C 1
ATOM 13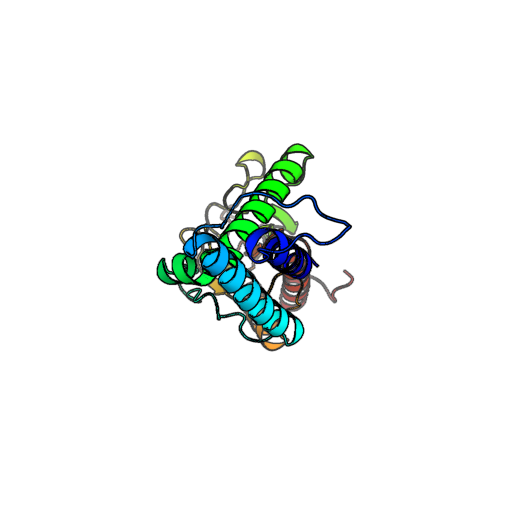97 O O . SER A 1 179 ? -8.655 -5.025 18.353 1.00 95.69 179 SER A O 1
ATOM 1399 N N . SER A 1 180 ? -6.620 -5.313 17.447 1.00 94.44 180 SER A N 1
ATOM 1400 C CA . SER A 1 180 ? -5.884 -4.981 18.669 1.00 94.44 180 SER A CA 1
ATOM 1401 C C . SER A 1 180 ? -5.784 -3.473 18.932 1.00 94.44 180 SER A C 1
ATOM 1403 O O . SER A 1 180 ? -5.789 -3.055 20.092 1.00 94.44 180 SER A O 1
ATOM 1405 N N . GLY A 1 181 ? -5.701 -2.661 17.872 1.00 92.00 181 GLY A N 1
ATOM 1406 C CA . GLY A 1 181 ? -5.496 -1.215 17.978 1.00 92.00 181 GLY A CA 1
ATOM 1407 C C . GLY A 1 181 ? -6.766 -0.384 17.804 1.00 92.00 181 GLY A C 1
ATOM 1408 O O . GLY A 1 181 ? -6.885 0.679 18.411 1.00 92.00 181 GLY A O 1
ATOM 1409 N N . TRP A 1 182 ? -7.741 -0.863 17.026 1.00 93.94 182 TRP A N 1
ATOM 1410 C CA . TRP A 1 182 ? -8.974 -0.127 16.771 1.00 93.94 182 TRP A CA 1
ATOM 1411 C C . TRP A 1 182 ? -9.914 -0.182 17.968 1.00 93.94 182 TRP A C 1
ATOM 1413 O O . TRP A 1 182 ? -10.451 -1.235 18.317 1.00 93.94 182 TRP A O 1
ATOM 1423 N N . ARG A 1 183 ? -10.150 0.974 18.585 1.00 85.00 183 ARG A N 1
ATOM 1424 C CA . ARG A 1 183 ? -11.072 1.096 19.727 1.00 85.00 183 ARG A CA 1
ATOM 1425 C C . ARG A 1 183 ? -12.376 1.793 19.339 1.00 85.00 183 ARG A C 1
ATOM 1427 O O . ARG A 1 183 ? -13.423 1.442 19.886 1.00 85.00 183 ARG A O 1
ATOM 1434 N N . GLY A 1 184 ? -12.315 2.686 18.347 1.00 71.25 184 GLY A N 1
ATOM 1435 C CA . GLY A 1 184 ? -13.405 3.570 17.933 1.00 71.25 184 GLY A CA 1
ATOM 1436 C C . GLY A 1 184 ? -13.736 4.619 19.004 1.00 71.25 184 GLY A C 1
ATOM 1437 O O . GLY A 1 184 ? -13.859 4.300 20.186 1.00 71.25 184 GLY A O 1
ATOM 1438 N N . SER A 1 185 ? -13.906 5.879 18.619 1.00 61.34 185 SER A N 1
ATOM 1439 C CA . SER A 1 185 ? -14.347 6.956 19.514 1.00 61.34 185 SER A CA 1
ATOM 1440 C C . SER A 1 185 ? -15.871 6.944 19.598 1.00 61.34 185 SER A C 1
ATOM 1442 O O . SER A 1 185 ? -16.567 6.854 18.593 1.00 61.34 185 SER A O 1
ATOM 1444 N N . ARG A 1 186 ? -16.485 7.044 20.779 1.00 50.19 186 ARG A N 1
ATOM 1445 C CA . ARG A 1 186 ? -16.177 7.991 21.858 1.00 50.19 186 ARG A CA 1
ATOM 1446 C C . ARG A 1 186 ? -16.233 7.333 23.244 1.00 50.19 186 ARG A C 1
ATOM 1448 O O . ARG A 1 186 ? -17.315 7.033 23.739 1.00 50.19 186 ARG A O 1
ATOM 1455 N N . GLY A 1 187 ? -15.090 7.210 23.916 1.00 42.44 187 GLY A N 1
ATOM 1456 C CA . GLY A 1 187 ? -15.046 7.128 25.380 1.00 42.44 187 GLY A CA 1
ATOM 1457 C C . GLY A 1 187 ? -15.167 8.529 25.997 1.00 42.44 187 GLY A C 1
ATOM 1458 O O . GLY A 1 187 ? -14.597 9.483 25.466 1.00 42.44 187 GLY A O 1
ATOM 1459 N N . ASN A 1 188 ? -15.916 8.663 27.098 1.00 36.59 188 ASN A N 1
ATOM 1460 C CA . ASN A 1 188 ? -16.031 9.887 27.907 1.00 36.59 188 ASN A CA 1
ATOM 1461 C C . ASN A 1 188 ? -14.630 10.448 28.236 1.00 36.59 188 ASN A C 1
ATOM 1463 O O . ASN A 1 188 ? -13.947 9.907 29.100 1.00 36.59 188 ASN A O 1
ATOM 1467 N N . GLY A 1 189 ? -14.181 11.503 27.547 1.00 46.03 189 GLY A N 1
ATOM 1468 C CA . GLY A 1 189 ? -12.876 12.125 27.827 1.00 46.03 189 GLY A CA 1
ATOM 1469 C C . GLY A 1 189 ? -12.126 12.743 26.644 1.00 46.03 189 GLY A C 1
ATOM 1470 O O . GLY A 1 189 ? -11.095 13.370 26.862 1.00 46.03 189 GLY A O 1
ATOM 1471 N N . GLY A 1 190 ? -12.614 12.606 25.405 1.00 45.91 190 GLY A N 1
ATOM 1472 C CA . GLY A 1 190 ? -12.169 13.447 24.281 1.00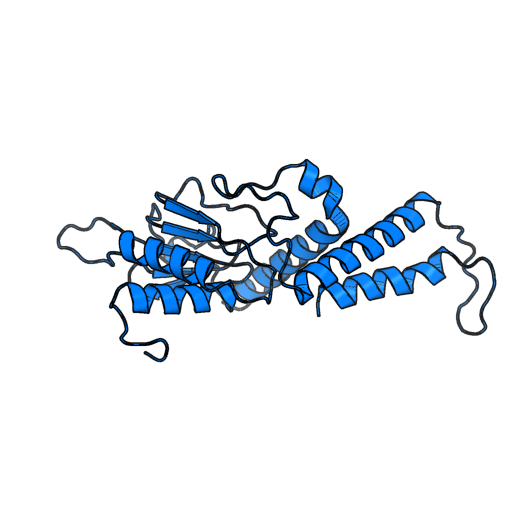 45.91 190 GLY A CA 1
ATOM 1473 C C . GLY A 1 190 ? -10.774 13.167 23.701 1.00 45.91 190 GLY A C 1
ATOM 1474 O O . GLY A 1 190 ? -10.301 13.971 22.906 1.00 45.91 190 GLY A O 1
ATOM 1475 N N . LYS A 1 191 ? -10.119 12.051 24.046 1.00 48.62 191 LYS A N 1
ATOM 1476 C CA . LYS A 1 191 ? -8.882 11.609 23.374 1.00 48.62 191 LYS A CA 1
ATOM 1477 C C . LYS A 1 191 ? -9.191 10.547 22.317 1.00 48.62 191 LYS A C 1
ATOM 1479 O O . LYS A 1 191 ? -9.806 9.532 22.640 1.00 48.62 191 LYS A O 1
ATOM 1484 N N . SER A 1 192 ? -8.726 10.776 21.088 1.00 52.03 192 SER A N 1
ATOM 1485 C CA . SER A 1 192 ? -8.755 9.851 19.947 1.00 52.03 192 SER A CA 1
ATOM 1486 C C . SER A 1 192 ? -7.796 8.678 20.177 1.00 52.03 192 SER A C 1
ATOM 1488 O O . SER A 1 192 ? -6.690 8.625 19.645 1.00 52.03 192 SER A O 1
ATOM 1490 N N . GLY A 1 193 ? -8.178 7.752 21.053 1.00 60.34 193 GLY A N 1
ATOM 1491 C CA . GLY A 1 193 ? -7.435 6.513 21.251 1.00 60.34 193 GLY A CA 1
ATOM 1492 C C . GLY A 1 193 ? -7.878 5.464 20.239 1.00 60.34 193 GLY A C 1
ATOM 1493 O O . GLY A 1 193 ? -9.025 5.030 20.292 1.00 60.34 193 GLY A O 1
ATOM 1494 N N . GLY A 1 194 ? -6.970 5.000 19.377 1.00 83.56 194 GLY A N 1
ATOM 1495 C CA . GLY A 1 194 ? -7.201 3.793 18.582 1.00 83.56 194 GLY A CA 1
ATOM 1496 C C . GLY A 1 194 ? -7.721 4.006 17.163 1.00 83.56 194 GLY A C 1
ATOM 1497 O O . GLY A 1 194 ? -8.554 3.214 16.736 1.00 83.56 194 GLY A O 1
ATOM 1498 N N . ALA A 1 195 ? -7.280 5.045 16.446 1.00 93.12 195 ALA A N 1
ATOM 1499 C CA . ALA A 1 195 ? -7.645 5.232 15.041 1.00 93.12 195 ALA A CA 1
ATOM 1500 C C . ALA A 1 195 ? -6.836 4.349 14.089 1.00 93.12 195 ALA A C 1
ATOM 1502 O O . ALA A 1 195 ? -5.642 4.132 14.289 1.00 93.12 195 ALA A O 1
ATOM 1503 N N . VAL A 1 196 ? -7.477 3.853 13.035 1.00 96.25 196 VAL A N 1
ATOM 1504 C CA . VAL A 1 196 ? -6.873 2.934 12.068 1.00 96.25 196 VAL A CA 1
ATOM 1505 C C . VAL A 1 196 ? -6.921 3.518 10.668 1.00 96.25 196 VAL A C 1
ATOM 1507 O O . VAL A 1 196 ? -7.964 3.990 10.230 1.00 96.25 196 VAL A O 1
ATOM 1510 N N . MET A 1 197 ? -5.802 3.418 9.953 1.00 97.06 197 MET A N 1
ATOM 1511 C CA . MET A 1 197 ? -5.704 3.683 8.521 1.00 97.06 197 MET A CA 1
ATOM 1512 C C . MET A 1 197 ? -5.381 2.384 7.786 1.00 97.06 197 MET A C 1
ATOM 1514 O O . MET A 1 197 ? -4.349 1.765 8.036 1.00 97.06 197 MET A O 1
ATOM 1518 N N . VAL A 1 198 ? -6.228 1.983 6.840 1.00 98.00 198 VAL A N 1
ATOM 1519 C CA . VAL A 1 198 ? -5.950 0.879 5.912 1.00 98.00 198 VAL A CA 1
ATOM 1520 C C . VAL A 1 198 ? -5.849 1.441 4.504 1.00 98.00 198 VAL A C 1
ATOM 1522 O O . VAL A 1 198 ? -6.828 1.954 3.961 1.00 98.00 198 VAL A O 1
ATOM 1525 N N . HIS A 1 199 ? -4.691 1.309 3.860 1.00 97.50 199 HIS A N 1
ATOM 1526 C CA . HIS A 1 199 ? -4.513 1.860 2.521 1.00 97.50 199 HIS A CA 1
ATOM 1527 C C . HIS A 1 199 ? -3.848 0.908 1.530 1.00 97.50 199 HIS A C 1
ATOM 1529 O O . HIS A 1 199 ? -3.245 -0.117 1.851 1.00 97.50 199 HIS A O 1
ATOM 1535 N N . CYS A 1 200 ? -4.054 1.236 0.261 1.00 96.25 200 CYS A N 1
ATOM 1536 C CA . CYS A 1 200 ? -3.363 0.632 -0.869 1.00 96.25 200 CYS A CA 1
ATOM 1537 C C . CYS A 1 200 ? -3.042 1.735 -1.886 1.00 96.25 200 CYS A C 1
ATOM 1539 O O . CYS A 1 200 ? -3.089 2.913 -1.557 1.00 96.25 200 CYS A O 1
ATOM 1541 N N . ALA A 1 201 ? -2.776 1.404 -3.151 1.00 95.19 201 ALA A N 1
ATOM 1542 C CA . ALA A 1 201 ? -2.469 2.430 -4.151 1.00 95.19 201 ALA A CA 1
ATOM 1543 C C . ALA A 1 201 ? -3.577 3.500 -4.288 1.00 95.19 201 ALA A C 1
ATOM 1545 O O . ALA A 1 201 ? -3.275 4.691 -4.324 1.00 95.19 201 ALA A O 1
ATOM 1546 N N . HIS A 1 202 ? -4.850 3.083 -4.327 1.00 93.81 202 HIS A N 1
ATOM 1547 C CA . HIS A 1 202 ? -5.994 3.964 -4.627 1.00 93.81 202 HIS A CA 1
ATOM 1548 C C . HIS A 1 202 ? -7.133 3.916 -3.596 1.00 93.81 202 HIS A C 1
ATOM 1550 O O . HIS A 1 202 ? -8.128 4.601 -3.795 1.00 93.81 202 HIS A O 1
ATOM 1556 N N . GLY A 1 203 ? -7.043 3.081 -2.557 1.00 93.06 203 GLY A N 1
ATOM 1557 C CA . GLY A 1 203 ? -8.066 3.022 -1.505 1.00 93.06 203 GLY A CA 1
ATOM 1558 C C . GLY A 1 203 ? -9.389 2.350 -1.860 1.00 93.06 203 GLY A C 1
ATOM 1559 O O . GLY A 1 203 ? -10.404 2.706 -1.288 1.00 93.06 203 GLY A O 1
ATOM 1560 N N . ARG A 1 204 ? -9.408 1.400 -2.807 1.00 90.94 204 ARG A N 1
ATOM 1561 C CA . ARG A 1 204 ? -10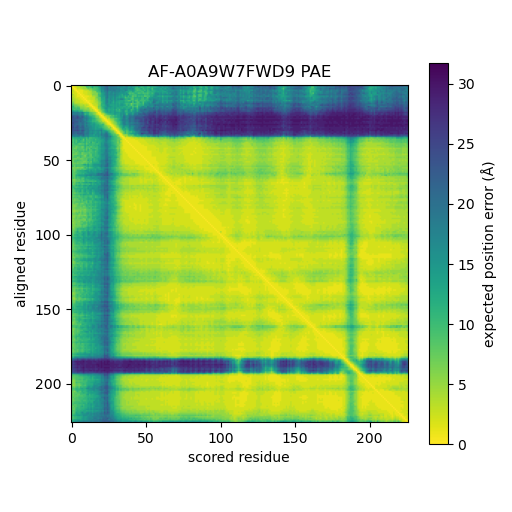.674 0.838 -3.341 1.00 90.94 204 ARG A CA 1
ATOM 1562 C C . ARG A 1 204 ? -10.805 -0.682 -3.312 1.00 90.94 204 ARG A C 1
ATOM 1564 O O . ARG A 1 204 ? -11.894 -1.204 -3.152 1.00 90.94 204 ARG A O 1
ATOM 1571 N N . GLY A 1 205 ? -9.715 -1.404 -3.568 1.00 92.81 205 GLY A N 1
ATOM 1572 C CA . GLY A 1 205 ? -9.760 -2.861 -3.740 1.00 92.81 20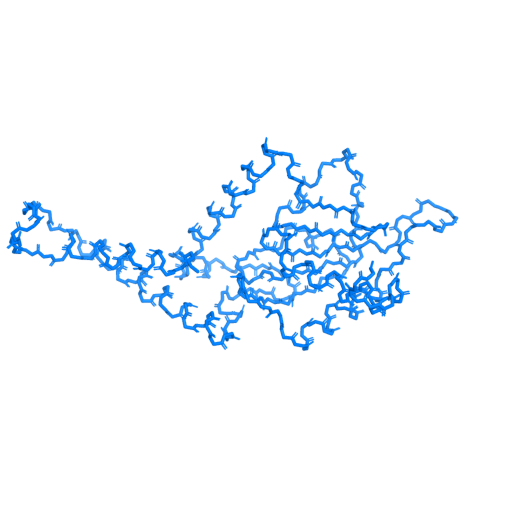5 GLY A CA 1
ATOM 1573 C C . GLY A 1 205 ? -9.216 -3.588 -2.520 1.00 92.81 205 GLY A C 1
ATOM 1574 O O . GLY A 1 205 ? -9.949 -4.024 -1.640 1.00 92.81 205 GLY A O 1
ATOM 1575 N N . ARG A 1 206 ? -7.885 -3.692 -2.472 1.00 95.31 206 ARG A N 1
ATOM 1576 C CA . ARG A 1 206 ? -7.141 -4.398 -1.419 1.00 95.31 206 ARG A CA 1
ATOM 1577 C C . ARG A 1 206 ? -7.423 -3.825 -0.028 1.00 95.31 206 ARG A C 1
ATOM 1579 O O . ARG A 1 206 ? -7.652 -4.583 0.906 1.00 95.31 206 ARG A O 1
ATOM 1586 N N . SER A 1 207 ? -7.434 -2.498 0.089 1.00 96.44 207 SER A N 1
ATOM 1587 C CA . SER A 1 207 ? -7.694 -1.807 1.354 1.00 96.44 207 SER A CA 1
ATOM 1588 C C . SER A 1 207 ? -9.116 -2.039 1.853 1.00 96.44 207 SER A C 1
ATOM 1590 O O . SER A 1 207 ? -9.282 -2.340 3.024 1.00 96.44 207 SER A O 1
ATOM 1592 N N . CYS A 1 208 ? -10.125 -2.000 0.975 1.00 95.94 208 CYS A N 1
ATOM 1593 C CA . CYS A 1 208 ? -11.509 -2.308 1.343 1.00 95.94 208 CYS A CA 1
ATOM 1594 C C . CYS A 1 208 ? -11.667 -3.762 1.805 1.00 95.94 208 CYS A C 1
ATOM 1596 O O . CYS A 1 208 ? -12.317 -4.008 2.812 1.00 95.94 208 CYS A O 1
ATOM 1598 N N . LEU A 1 209 ? -11.012 -4.720 1.136 1.00 96.50 209 LEU A N 1
ATOM 1599 C CA . LEU A 1 209 ? -11.011 -6.122 1.572 1.00 96.50 209 LEU A CA 1
ATOM 1600 C C . LEU A 1 209 ? -10.467 -6.267 3.000 1.00 96.50 209 LEU A C 1
ATOM 1602 O O . LEU A 1 209 ? -11.086 -6.924 3.835 1.00 96.50 209 LEU A O 1
ATOM 1606 N N . ILE A 1 210 ? -9.319 -5.649 3.285 1.00 97.88 210 ILE A N 1
ATOM 1607 C CA . ILE A 1 210 ? -8.712 -5.691 4.620 1.00 97.88 210 ILE A CA 1
ATOM 1608 C C . ILE A 1 210 ? -9.536 -4.907 5.641 1.00 97.88 210 ILE A C 1
ATOM 1610 O O . ILE A 1 210 ? -9.629 -5.340 6.786 1.00 97.88 210 ILE A O 1
ATOM 1614 N N . ALA A 1 211 ? -10.177 -3.811 5.234 1.00 97.12 211 ALA A N 1
ATOM 1615 C CA . ALA A 1 211 ? -11.105 -3.074 6.079 1.00 97.12 211 ALA A CA 1
ATOM 1616 C C . ALA A 1 211 ? -12.262 -3.972 6.531 1.00 97.12 211 ALA A C 1
ATOM 1618 O O . ALA A 1 211 ? -12.454 -4.136 7.731 1.00 97.12 211 ALA A O 1
ATOM 1619 N N . CYS A 1 212 ? -12.950 -4.647 5.601 1.00 96.88 212 CYS A N 1
ATOM 1620 C CA . CYS A 1 212 ? -14.011 -5.602 5.930 1.00 96.88 212 CYS A CA 1
ATOM 1621 C C . CYS A 1 212 ? -13.512 -6.705 6.877 1.00 96.88 212 CYS A C 1
ATOM 1623 O O . CYS A 1 212 ? -14.142 -6.981 7.895 1.00 96.88 212 CYS A O 1
ATOM 1625 N N . ALA A 1 213 ? -12.354 -7.308 6.584 1.00 97.25 213 ALA A N 1
ATOM 1626 C CA . ALA A 1 213 ? -11.779 -8.348 7.438 1.00 97.25 213 ALA A CA 1
ATOM 1627 C C . ALA A 1 213 ? -11.463 -7.834 8.853 1.00 97.25 213 ALA A C 1
ATOM 1629 O O . ALA A 1 213 ? -11.764 -8.510 9.836 1.00 97.25 213 ALA A O 1
ATOM 1630 N N . GLY A 1 214 ? -10.887 -6.635 8.960 1.00 97.25 214 GLY A N 1
ATOM 1631 C CA . GLY A 1 214 ? -10.597 -5.977 10.230 1.00 97.25 214 GLY A CA 1
ATOM 1632 C C . GLY A 1 214 ? -11.860 -5.659 11.025 1.00 97.25 214 GLY A C 1
ATOM 1633 O O . GLY A 1 214 ? -11.913 -5.957 12.212 1.00 97.25 214 GLY A O 1
ATOM 1634 N N . ILE A 1 215 ? -12.902 -5.137 10.373 1.00 96.12 215 ILE A N 1
ATOM 1635 C CA . ILE A 1 215 ? -14.180 -4.795 11.012 1.00 96.12 215 ILE A CA 1
ATOM 1636 C C . ILE A 1 215 ? -14.862 -6.035 11.602 1.00 96.12 215 ILE A C 1
ATOM 1638 O O . ILE A 1 215 ? -15.286 -6.012 12.763 1.00 96.12 215 ILE A O 1
ATOM 1642 N N . VAL A 1 216 ? -14.905 -7.131 10.839 1.00 96.88 216 VAL A N 1
ATOM 1643 C CA . VAL A 1 216 ? -15.447 -8.416 11.304 1.00 96.88 216 VAL A CA 1
ATOM 1644 C C . VAL A 1 216 ? -14.607 -8.979 12.453 1.00 96.88 216 VAL A C 1
ATOM 1646 O O . VAL A 1 216 ? -15.154 -9.373 13.481 1.00 96.88 216 VAL A O 1
ATOM 1649 N N . LYS A 1 217 ? -13.271 -8.972 12.331 1.00 96.38 217 LYS A N 1
ATOM 1650 C CA . LYS A 1 217 ? -12.360 -9.461 13.385 1.00 96.38 217 LYS A CA 1
ATOM 1651 C C . LYS A 1 217 ? -12.524 -8.680 14.693 1.00 96.38 217 LYS A C 1
ATOM 1653 O O . LYS A 1 217 ? -12.493 -9.285 15.760 1.00 96.38 217 LYS A O 1
ATOM 1658 N N . SER A 1 218 ? -12.754 -7.370 14.608 1.00 94.19 218 SER A N 1
ATOM 1659 C CA . SER A 1 218 ? -13.021 -6.497 15.758 1.00 94.19 218 SER A CA 1
ATOM 1660 C C . SER A 1 218 ? -14.410 -6.684 16.382 1.00 94.19 218 SER A C 1
ATOM 1662 O O . SER A 1 218 ? -14.734 -5.991 17.347 1.00 94.19 218 SER A O 1
ATOM 1664 N N . GLY A 1 219 ? -15.258 -7.561 15.830 1.00 93.75 219 GLY A N 1
ATOM 1665 C CA . GLY A 1 219 ? -16.625 -7.787 16.304 1.00 93.75 219 GLY A CA 1
ATOM 1666 C C . GLY A 1 219 ? -17.562 -6.596 16.078 1.00 93.75 219 GLY A C 1
ATOM 1667 O O . GLY A 1 219 ? -18.566 -6.472 16.776 1.00 93.75 219 GLY A O 1
ATOM 1668 N N . LYS A 1 220 ? -17.224 -5.692 15.147 1.00 90.75 220 LYS A N 1
ATOM 1669 C CA . LYS A 1 220 ? -18.031 -4.503 14.819 1.00 90.75 220 LYS A CA 1
ATOM 1670 C C . LYS A 1 220 ? -19.054 -4.766 13.709 1.00 90.75 220 LYS A C 1
ATOM 1672 O O . LYS A 1 220 ? -19.997 -3.995 13.585 1.00 90.75 220 LYS A O 1
ATOM 1677 N N . ALA A 1 221 ? -18.880 -5.852 12.961 1.00 93.94 221 ALA A N 1
ATOM 1678 C CA . ALA A 1 221 ? -19.850 -6.419 12.027 1.00 93.94 221 ALA A CA 1
ATOM 1679 C C . ALA A 1 221 ? -19.867 -7.945 12.192 1.00 93.94 221 ALA A C 1
ATOM 1681 O O . ALA A 1 221 ? -18.855 -8.534 12.592 1.00 93.94 221 ALA A O 1
ATOM 1682 N N . LYS A 1 222 ? -21.000 -8.594 11.897 1.00 93.62 222 LYS A N 1
ATOM 1683 C CA . LYS A 1 222 ? -21.124 -10.056 12.004 1.00 93.62 222 LYS A CA 1
ATOM 1684 C C . LYS A 1 222 ? -20.369 -10.778 10.890 1.00 93.62 222 LYS A C 1
ATOM 1686 O O . LYS A 1 222 ? -19.737 -11.807 11.130 1.00 93.62 222 LYS A O 1
ATOM 1691 N N . ASP A 1 223 ? -20.476 -10.260 9.673 1.00 93.69 223 ASP A N 1
ATOM 1692 C CA . ASP A 1 223 ? -19.821 -10.778 8.479 1.00 93.69 223 ASP A CA 1
ATOM 1693 C C . ASP A 1 223 ? -19.513 -9.640 7.489 1.00 93.69 223 ASP A C 1
ATOM 1695 O O . ASP A 1 223 ? -19.719 -8.473 7.793 1.00 93.69 223 ASP A O 1
ATOM 1699 N N . TRP A 1 224 ? -18.948 -9.968 6.325 1.00 86.94 224 TRP A N 1
ATOM 1700 C CA . TRP A 1 224 ? -18.483 -8.981 5.342 1.00 86.94 224 TRP A CA 1
ATOM 1701 C C . TRP A 1 224 ? -19.606 -8.254 4.584 1.00 86.94 224 TRP A C 1
ATOM 1703 O O . TRP A 1 224 ? -19.303 -7.360 3.793 1.00 86.94 224 TRP A O 1
ATOM 1713 N N . ARG A 1 225 ? -20.864 -8.692 4.728 1.00 88.75 225 ARG A N 1
ATOM 1714 C CA . ARG A 1 225 ? -22.023 -8.118 4.026 1.00 88.75 225 ARG A CA 1
ATOM 1715 C C . ARG A 1 225 ? -22.653 -6.958 4.793 1.00 88.75 225 ARG A C 1
ATOM 1717 O O . ARG A 1 225 ? -23.381 -6.184 4.176 1.00 88.75 225 ARG A O 1
ATOM 1724 N N . GLU A 1 226 ? -22.423 -6.910 6.101 1.00 73.81 226 GLU A N 1
ATOM 1725 C CA . GLU A 1 226 ? -22.837 -5.843 7.021 1.00 73.81 226 GLU A CA 1
ATOM 1726 C C . GLU A 1 226 ? -21.773 -4.741 7.091 1.00 73.81 226 GLU A C 1
ATOM 1728 O O . GLU A 1 226 ? -22.183 -3.563 7.188 1.00 73.81 226 GLU A O 1
#

Radius of gyration: 21.16 Å; Cα contacts (8 Å, |Δi|>4): 355; chains: 1; bounding box: 45×36×75 Å

Secondary structure (DSSP, 8-state):
-HHHHHHHHHHHHHHHHH--S-BTTB--------HHHHHHHHHHHHHHHHHHHHHHHT--TTTT---TTT----HHHHHHTHHHHHHHHHHHHHHHHHHHHTT--SEEEEETTEEEEBTTGGG--GGG---SSEEEEEEEESSS--SSGGGEEEEEEEEE-TTPPPPHHHHHHHHHHHHHH---S--TT------EEEE-SBSSSHHHHHHHHHHHHTTSSSSTT-

pLDDT: mean 85.33, std 16.13, range [36.59, 98.25]